Protein AF-A0A9P5L660-F1 (afdb_monomer_lite)

Structure (mmCIF, N/CA/C/O backbone):
data_AF-A0A9P5L660-F1
#
_entry.id   AF-A0A9P5L660-F1
#
loop_
_atom_site.group_PDB
_atom_site.id
_atom_site.type_symbol
_atom_site.label_atom_id
_atom_site.l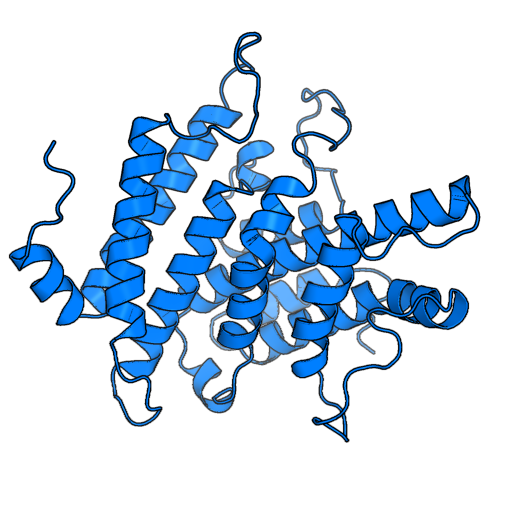abel_alt_id
_atom_site.label_comp_id
_atom_site.label_asym_id
_atom_site.label_entity_id
_atom_site.label_seq_id
_atom_site.pdbx_PDB_ins_code
_atom_site.Cartn_x
_atom_site.Cartn_y
_atom_site.Cartn_z
_atom_site.occupancy
_atom_site.B_iso_or_equiv
_atom_site.auth_seq_id
_atom_site.auth_comp_id
_atom_site.auth_asym_id
_atom_site.auth_atom_id
_atom_site.pdbx_PDB_model_num
ATOM 1 N N . MET A 1 1 ? -4.978 27.807 17.598 1.00 46.97 1 MET A N 1
ATOM 2 C CA . MET A 1 1 ? -5.203 26.407 18.015 1.00 46.97 1 MET A CA 1
ATOM 3 C C . MET A 1 1 ? -3.940 25.942 18.710 1.00 46.97 1 MET A C 1
ATOM 5 O O . MET A 1 1 ? -2.881 26.052 18.109 1.00 46.97 1 MET A O 1
ATOM 9 N N . THR A 1 2 ? -4.018 25.541 19.975 1.00 48.44 2 THR A N 1
ATOM 10 C CA . THR A 1 2 ? -2.874 24.984 20.710 1.00 48.44 2 THR A CA 1
ATOM 11 C C . THR A 1 2 ? -2.454 23.669 20.057 1.00 48.44 2 THR A C 1
ATOM 13 O O . THR A 1 2 ? -3.287 22.794 19.850 1.00 48.44 2 THR A O 1
ATOM 16 N N . GLU A 1 3 ? -1.177 23.545 19.692 1.00 60.69 3 GLU A N 1
ATOM 17 C CA . GLU A 1 3 ? -0.625 22.377 18.978 1.00 60.69 3 GLU A CA 1
ATOM 18 C C . GLU A 1 3 ? -0.470 21.137 19.877 1.00 60.69 3 GLU A C 1
ATOM 20 O O . GLU A 1 3 ? -0.061 20.075 19.416 1.00 60.69 3 GLU A O 1
ATOM 25 N N . THR A 1 4 ? -0.800 21.262 21.163 1.00 67.88 4 THR A N 1
ATOM 26 C CA . THR A 1 4 ? -0.740 20.180 22.142 1.00 67.88 4 THR A CA 1
ATOM 27 C C . THR A 1 4 ? -2.081 19.439 22.200 1.00 67.88 4 THR A C 1
ATOM 29 O O . THR A 1 4 ? -3.088 20.072 22.536 1.00 67.88 4 THR A O 1
ATOM 32 N N . PRO A 1 5 ? -2.122 18.128 21.896 1.00 76.81 5 PRO A N 1
ATOM 33 C CA . PRO A 1 5 ? -3.338 17.328 22.024 1.00 76.81 5 PRO A CA 1
ATOM 34 C C . PRO A 1 5 ? -3.839 17.302 23.474 1.00 76.81 5 PRO A C 1
ATOM 36 O O . PRO A 1 5 ? -3.041 17.300 24.413 1.00 76.81 5 PRO A O 1
ATOM 39 N N . ASP A 1 6 ? -5.162 17.279 23.646 1.00 85.44 6 ASP A N 1
ATOM 40 C CA . ASP A 1 6 ? -5.800 17.193 24.962 1.00 85.44 6 ASP A CA 1
ATOM 41 C C . ASP A 1 6 ? -5.372 15.894 25.680 1.00 85.44 6 ASP A C 1
ATOM 43 O O . ASP A 1 6 ? -5.566 14.803 25.129 1.00 85.44 6 ASP A O 1
ATOM 47 N N . PRO A 1 7 ? -4.789 15.970 26.895 1.00 87.50 7 PRO A N 1
ATOM 48 C CA . PRO A 1 7 ? -4.358 14.789 27.636 1.00 87.50 7 PRO A CA 1
ATOM 49 C C . PRO A 1 7 ? -5.504 13.819 27.951 1.00 87.50 7 PRO A C 1
ATOM 51 O O . PRO A 1 7 ? -5.266 12.613 27.994 1.00 87.50 7 PRO A O 1
ATOM 54 N N . GLN A 1 8 ? -6.738 14.304 28.139 1.00 89.44 8 GLN A N 1
ATOM 55 C CA . GLN A 1 8 ? -7.888 13.426 28.389 1.00 89.44 8 GLN A CA 1
ATOM 56 C C . GLN A 1 8 ? -8.236 12.604 27.147 1.00 89.44 8 GLN A C 1
ATOM 58 O O . GLN A 1 8 ? -8.492 11.403 27.244 1.00 89.44 8 GLN A O 1
ATOM 63 N N . LEU A 1 9 ? -8.181 13.236 25.972 1.00 89.19 9 LEU A N 1
ATOM 64 C CA . LEU A 1 9 ? -8.369 12.555 24.698 1.00 89.19 9 LEU A CA 1
ATOM 65 C C . LEU A 1 9 ? -7.278 11.505 24.469 1.00 89.19 9 LEU A C 1
ATOM 67 O O . LEU A 1 9 ? -7.595 10.377 24.103 1.00 89.19 9 LEU A O 1
ATOM 71 N N . LEU A 1 10 ? -6.007 11.841 24.718 1.00 89.88 10 LEU A N 1
ATOM 72 C CA . LEU A 1 10 ? -4.913 10.874 24.586 1.00 89.88 10 LEU A CA 1
ATOM 73 C C . LEU A 1 10 ? -5.103 9.669 25.511 1.00 89.88 10 LEU A C 1
ATOM 75 O O . LEU A 1 10 ? -4.984 8.540 25.048 1.00 89.88 10 LEU A O 1
ATOM 79 N N . ALA A 1 11 ? -5.466 9.892 26.776 1.00 88.75 11 ALA A N 1
ATOM 80 C CA . ALA A 1 11 ? -5.731 8.809 27.720 1.00 88.75 11 ALA A CA 1
ATOM 81 C C . ALA A 1 11 ? -6.902 7.916 27.267 1.00 88.75 11 ALA A C 1
ATOM 83 O O . ALA A 1 11 ? -6.827 6.692 27.371 1.00 88.75 11 ALA A O 1
ATOM 84 N N . ALA A 1 12 ? -7.966 8.506 26.711 1.00 89.62 12 ALA A N 1
ATOM 85 C CA . ALA A 1 12 ? -9.095 7.750 26.169 1.00 89.62 12 ALA A CA 1
ATOM 86 C C . ALA A 1 12 ? -8.697 6.891 24.956 1.00 89.62 12 ALA A C 1
ATOM 88 O O . ALA A 1 12 ? -9.158 5.755 24.823 1.00 89.62 12 ALA A O 1
ATOM 89 N N . LEU A 1 13 ? -7.825 7.413 24.088 1.00 91.19 13 LEU A N 1
ATOM 90 C CA . LEU A 1 13 ? -7.296 6.674 22.942 1.00 91.19 13 LEU A CA 1
ATOM 91 C C . LEU A 1 13 ? -6.321 5.571 23.370 1.00 91.19 13 LEU A C 1
ATOM 93 O O . LEU A 1 13 ? -6.368 4.488 22.798 1.00 91.19 13 LEU A O 1
ATOM 97 N N . GLU A 1 14 ? -5.485 5.805 24.385 1.00 90.12 14 GLU A N 1
ATOM 98 C CA . GLU A 1 14 ? -4.594 4.786 24.963 1.00 90.12 14 GLU A CA 1
ATOM 99 C C . GLU A 1 14 ? -5.380 3.634 25.610 1.00 90.12 14 GLU A C 1
ATOM 101 O O . GLU A 1 14 ? -4.963 2.481 25.519 1.00 90.12 14 GLU A O 1
ATOM 106 N N . ALA A 1 15 ? -6.534 3.921 26.218 1.00 89.44 15 ALA A N 1
ATOM 107 C CA . ALA A 1 15 ? -7.355 2.922 26.899 1.00 89.44 15 ALA A CA 1
ATOM 108 C C . ALA A 1 15 ? -8.166 2.013 25.954 1.00 89.44 15 ALA A C 1
ATOM 110 O O . ALA A 1 15 ? -8.617 0.946 26.377 1.00 89.44 15 ALA A O 1
ATOM 111 N N . SER A 1 16 ? -8.400 2.421 24.698 1.00 91.25 16 SER A N 1
ATOM 112 C CA . SER A 1 16 ? -9.291 1.702 23.780 1.00 91.25 16 SER A CA 1
ATOM 113 C C . SER A 1 16 ? -8.758 1.654 22.342 1.00 91.25 16 SER A C 1
ATOM 115 O O . SER A 1 16 ? -8.853 2.654 21.618 1.00 91.25 16 SER A O 1
ATOM 117 N N . PRO A 1 17 ? -8.309 0.479 21.850 1.00 90.44 17 PRO A N 1
ATOM 118 C CA . PRO A 1 17 ? -7.894 0.339 20.454 1.00 90.44 17 PRO A CA 1
ATOM 119 C C . PRO A 1 17 ? -9.032 0.619 19.475 1.00 90.44 17 PRO A C 1
ATOM 121 O O . PRO A 1 17 ? -8.791 1.107 18.375 1.00 90.44 17 PRO A O 1
ATOM 124 N N . PHE A 1 18 ? -10.277 0.334 19.861 1.00 90.75 18 PHE A N 1
ATOM 125 C CA . PHE A 1 18 ? -11.438 0.605 19.022 1.00 90.75 18 PHE A CA 1
ATOM 126 C C . PHE A 1 18 ? -11.708 2.110 18.889 1.00 90.75 18 PHE A C 1
ATOM 128 O O . PHE A 1 18 ? -12.035 2.580 17.803 1.00 90.75 18 PHE A O 1
ATOM 135 N N . ALA A 1 19 ? -11.520 2.889 19.960 1.00 91.94 19 ALA A N 1
ATOM 136 C CA . ALA A 1 19 ? -11.645 4.343 19.880 1.00 91.94 19 ALA A CA 1
ATOM 137 C C . ALA A 1 19 ? -10.586 4.937 18.937 1.00 91.94 19 ALA A C 1
ATOM 139 O O . ALA A 1 19 ? -10.922 5.743 18.067 1.00 91.94 19 ALA A O 1
ATOM 140 N N . ALA A 1 20 ? -9.333 4.477 19.047 1.00 92.69 20 ALA A N 1
ATOM 141 C CA . ALA A 1 20 ? -8.269 4.846 18.114 1.00 92.69 20 ALA A CA 1
ATOM 142 C C . ALA A 1 20 ? -8.617 4.465 16.665 1.00 92.69 20 ALA A C 1
ATOM 144 O O . ALA A 1 20 ? -8.482 5.296 15.766 1.00 92.69 20 ALA A O 1
ATOM 145 N N . PHE A 1 21 ? -9.158 3.264 16.447 1.00 92.00 21 PHE A N 1
ATOM 146 C CA . PHE A 1 21 ? -9.605 2.808 15.131 1.00 92.00 21 PHE A CA 1
ATOM 147 C C . PHE A 1 21 ? -10.689 3.709 14.525 1.00 92.00 21 PHE A C 1
ATOM 149 O O . PHE A 1 21 ? -10.615 4.074 13.349 1.00 92.00 21 PHE A O 1
ATOM 156 N N . CYS A 1 22 ? -11.681 4.115 15.321 1.00 92.81 22 CYS A N 1
ATOM 157 C CA . CYS A 1 22 ? -12.734 5.028 14.883 1.00 92.81 22 CYS A CA 1
ATOM 158 C C . CYS A 1 22 ? -12.170 6.389 14.458 1.00 92.81 22 CYS A C 1
ATOM 160 O O . CYS A 1 22 ? -12.583 6.933 13.433 1.00 92.81 22 CYS A O 1
ATOM 162 N N . VAL A 1 23 ? -11.209 6.940 15.208 1.00 93.56 23 VAL A N 1
ATOM 163 C CA . VAL A 1 23 ? -10.543 8.198 14.834 1.00 93.56 23 VAL A CA 1
ATOM 164 C C . VAL A 1 23 ? -9.776 8.033 13.522 1.00 93.56 23 VAL A C 1
ATOM 166 O O . VAL A 1 23 ? -9.971 8.830 12.605 1.00 93.56 23 VAL A O 1
ATOM 169 N N . LEU A 1 24 ? -8.979 6.969 13.388 1.00 93.94 24 LEU A N 1
ATOM 170 C CA . LEU A 1 24 ? -8.227 6.678 12.163 1.00 93.94 24 LEU A CA 1
ATOM 171 C C . LEU A 1 24 ? -9.150 6.503 10.950 1.00 93.94 24 LEU A C 1
ATOM 173 O O . LEU A 1 24 ? -8.891 7.064 9.890 1.00 93.94 24 LEU A O 1
ATOM 177 N N . THR A 1 25 ? -10.267 5.794 11.107 1.00 92.44 25 THR A N 1
ATOM 178 C CA . THR A 1 2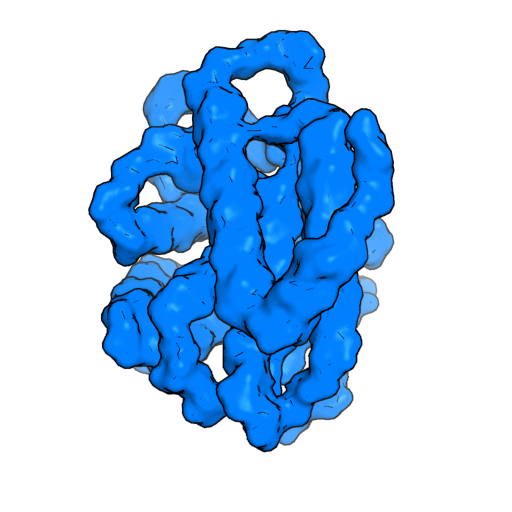5 ? -11.245 5.590 10.027 1.00 92.44 25 THR A CA 1
ATOM 179 C C . THR A 1 25 ? -11.858 6.913 9.564 1.00 92.44 25 THR A C 1
ATOM 181 O O . THR A 1 25 ? -11.960 7.154 8.362 1.00 92.44 25 THR A O 1
ATOM 184 N N . ASN A 1 26 ? -12.211 7.804 10.497 1.00 92.69 26 ASN A N 1
ATOM 185 C CA . ASN A 1 26 ? -12.719 9.137 10.161 1.00 92.69 26 ASN A CA 1
ATOM 186 C C . ASN A 1 26 ? -11.657 9.997 9.464 1.00 92.69 26 ASN A C 1
ATOM 188 O O . ASN A 1 26 ? -11.966 10.689 8.497 1.00 92.69 26 ASN A O 1
ATOM 192 N N . MET A 1 27 ? -10.398 9.928 9.907 1.00 91.38 27 MET A N 1
ATOM 193 C CA . MET A 1 27 ? -9.292 10.611 9.232 1.00 91.38 27 MET A CA 1
ATOM 194 C C . MET A 1 27 ? -9.079 10.076 7.811 1.00 91.38 27 MET A C 1
ATOM 196 O O . MET A 1 27 ? -8.915 10.863 6.883 1.00 91.38 27 MET A O 1
ATOM 200 N N . GLY A 1 28 ? -9.138 8.758 7.614 1.00 90.38 28 GLY A N 1
ATOM 201 C CA . GLY A 1 28 ? -9.052 8.144 6.288 1.00 90.38 28 GLY A CA 1
ATOM 202 C C . GLY A 1 28 ? -10.196 8.572 5.365 1.00 90.38 28 GLY A C 1
ATOM 203 O O . GLY A 1 28 ? -9.955 8.926 4.211 1.00 90.38 28 GLY A O 1
ATOM 204 N N . ALA A 1 29 ? -11.430 8.616 5.877 1.00 89.69 29 ALA A N 1
ATOM 205 C CA . ALA A 1 29 ? -12.581 9.126 5.133 1.00 89.69 29 ALA A CA 1
ATOM 206 C C . ALA A 1 29 ? -12.388 10.596 4.729 1.00 89.69 29 ALA A C 1
ATOM 208 O O . ALA A 1 29 ? -12.590 10.941 3.568 1.00 89.69 29 ALA A O 1
ATOM 209 N N . LEU A 1 30 ? -11.901 11.430 5.650 1.00 89.69 30 LEU A N 1
ATOM 210 C CA . LEU A 1 30 ? -11.607 12.836 5.392 1.00 89.69 30 LEU A CA 1
ATOM 211 C C . LEU A 1 30 ? -10.555 13.013 4.283 1.00 89.69 30 LEU A C 1
ATOM 213 O O . LEU A 1 30 ? -10.762 13.796 3.359 1.00 89.69 30 LEU A O 1
ATOM 217 N N . VAL A 1 31 ? -9.447 12.263 4.334 1.00 87.25 31 VAL A N 1
ATOM 218 C CA . VAL A 1 31 ? -8.399 12.282 3.293 1.00 87.25 31 VAL A CA 1
ATOM 219 C C . VAL A 1 31 ? -8.967 11.883 1.931 1.00 87.25 31 VAL A C 1
ATOM 221 O O . VAL A 1 31 ? -8.669 12.519 0.916 1.00 87.25 31 VAL A O 1
ATOM 224 N N . ARG A 1 32 ? -9.822 10.858 1.903 1.00 86.31 32 ARG A N 1
ATOM 225 C CA . ARG A 1 32 ? -10.499 10.400 0.688 1.00 86.31 32 ARG A CA 1
ATOM 226 C C . ARG A 1 32 ? -11.429 11.469 0.114 1.00 86.31 32 ARG A C 1
ATOM 228 O O . ARG A 1 32 ? -11.416 11.695 -1.094 1.00 86.31 32 ARG A O 1
ATOM 235 N N . ASP A 1 33 ? -12.202 12.138 0.963 1.00 85.94 33 ASP A N 1
ATOM 236 C CA . ASP A 1 33 ? -13.144 13.178 0.546 1.00 85.94 33 ASP A CA 1
ATOM 237 C C . ASP A 1 33 ? -12.408 14.411 0.012 1.00 85.94 33 ASP A C 1
ATOM 239 O O . ASP A 1 33 ? -12.760 14.920 -1.052 1.00 85.94 33 ASP A O 1
ATOM 243 N N . PHE A 1 34 ? -11.326 14.837 0.671 1.00 84.00 34 PHE A N 1
ATOM 244 C CA . PHE A 1 34 ? -10.463 15.902 0.155 1.00 84.00 34 PHE A CA 1
ATOM 245 C C . PHE A 1 34 ? -9.839 15.538 -1.188 1.00 84.00 34 PHE A C 1
ATOM 247 O O . PHE A 1 34 ? -9.892 16.340 -2.119 1.00 84.00 34 PHE A O 1
ATOM 254 N N . THR A 1 35 ? -9.322 14.314 -1.321 1.00 80.38 35 THR A N 1
ATOM 255 C CA . THR A 1 35 ? -8.785 13.806 -2.590 1.00 80.38 35 THR A CA 1
ATOM 256 C C . THR A 1 35 ? -9.839 13.865 -3.689 1.00 80.38 35 THR A C 1
ATOM 258 O O . THR A 1 35 ? -9.589 14.396 -4.769 1.00 80.38 35 THR A O 1
ATOM 261 N N . ARG A 1 36 ? -11.045 13.360 -3.410 1.00 79.06 36 ARG A N 1
ATOM 262 C CA . ARG A 1 36 ? -12.154 13.368 -4.363 1.00 79.06 36 ARG A CA 1
ATOM 263 C C . ARG A 1 36 ? -12.504 14.790 -4.793 1.00 79.06 36 ARG A C 1
ATOM 265 O O . ARG A 1 36 ? -12.602 15.044 -5.987 1.00 79.06 36 ARG A O 1
ATOM 272 N N . CYS A 1 37 ? -12.686 15.703 -3.842 1.00 78.62 37 CYS A N 1
ATOM 273 C CA . CYS A 1 37 ? -13.013 17.096 -4.134 1.00 78.62 37 CYS A CA 1
ATOM 274 C C . CYS A 1 37 ? -11.916 17.759 -4.971 1.00 78.62 37 CYS A C 1
ATOM 276 O O . CYS A 1 37 ? -12.223 18.388 -5.978 1.00 78.62 37 CYS A O 1
ATOM 278 N N . TYR A 1 38 ? -10.650 17.577 -4.594 1.00 77.31 38 TYR A N 1
ATOM 279 C CA . TYR A 1 38 ? -9.510 18.188 -5.272 1.00 77.31 38 TYR A CA 1
ATOM 280 C C . TYR A 1 38 ? -9.391 17.729 -6.731 1.00 77.31 38 TYR A C 1
ATOM 282 O O . TYR A 1 38 ? -9.357 18.554 -7.638 1.00 77.31 38 TYR A O 1
ATOM 290 N N . TYR A 1 39 ? -9.415 16.416 -6.973 1.00 73.69 39 TYR A N 1
ATOM 291 C CA . TYR A 1 39 ? -9.214 15.852 -8.312 1.00 73.69 39 TYR A CA 1
ATOM 292 C C . TYR A 1 39 ? -10.463 15.875 -9.210 1.00 73.69 39 TYR A C 1
ATOM 294 O O . TYR A 1 39 ? -10.354 15.634 -10.412 1.00 73.69 39 TYR A O 1
ATOM 302 N N . GLN A 1 40 ? -11.648 16.171 -8.665 1.00 73.06 40 GLN A N 1
ATOM 303 C CA . GLN A 1 40 ? -12.872 16.364 -9.457 1.00 73.06 40 GLN A CA 1
ATOM 304 C C . GLN A 1 40 ? -13.107 17.823 -9.871 1.00 73.06 40 GLN A C 1
ATOM 306 O O . GLN A 1 40 ? -13.957 18.074 -10.729 1.00 73.06 40 GLN A O 1
ATOM 311 N N . MET A 1 41 ? -12.368 18.779 -9.300 1.00 67.75 41 MET A N 1
ATOM 312 C CA . MET A 1 41 ? -12.392 20.174 -9.736 1.00 67.75 41 MET A CA 1
ATOM 313 C C . MET A 1 41 ? -11.507 20.379 -10.980 1.00 67.75 41 MET A C 1
ATOM 315 O O . MET A 1 41 ? -10.548 19.634 -11.187 1.00 67.75 41 MET A O 1
ATOM 319 N N . PRO A 1 42 ? -11.801 21.379 -11.835 1.00 62.12 42 PRO A N 1
ATOM 320 C CA . PRO A 1 42 ? -10.903 21.755 -12.922 1.00 62.12 42 PRO A CA 1
ATOM 321 C C . PRO A 1 42 ? -9.503 22.073 -12.372 1.00 62.12 42 PRO A C 1
ATOM 323 O O . PRO A 1 42 ? -9.415 22.724 -11.327 1.00 62.12 42 PRO A O 1
ATOM 326 N N . PRO A 1 43 ? -8.419 21.651 -13.047 1.00 59.91 43 PRO A N 1
ATOM 327 C CA . PRO A 1 43 ? -7.066 21.916 -12.575 1.00 59.91 43 PRO A CA 1
ATOM 328 C C . PRO A 1 43 ? -6.849 23.425 -12.447 1.00 59.91 43 PRO A C 1
ATOM 330 O O . PRO A 1 43 ? -7.055 24.178 -13.402 1.00 59.91 43 PRO A O 1
ATOM 333 N N . SER A 1 44 ? -6.445 23.866 -11.256 1.00 55.34 44 SER A N 1
ATOM 334 C CA . SER A 1 44 ? -6.046 25.252 -11.037 1.00 55.34 44 SER A CA 1
ATOM 335 C C . SER A 1 44 ? -4.666 25.462 -11.670 1.00 55.34 44 SER A C 1
ATOM 337 O O . SER A 1 44 ? -3.719 24.791 -11.263 1.00 55.34 44 SER A O 1
ATOM 339 N N . PRO A 1 45 ? -4.501 26.386 -12.634 1.00 52.41 45 PRO A N 1
ATOM 340 C CA . PRO A 1 45 ? -3.202 26.649 -13.261 1.00 52.41 45 PRO A CA 1
ATOM 341 C C . PRO A 1 45 ? -2.173 27.234 -12.279 1.00 52.41 45 PRO A C 1
ATOM 343 O O . PRO A 1 45 ? -0.986 27.283 -12.584 1.00 52.41 45 PRO A O 1
ATOM 346 N N . SER A 1 46 ? -2.634 27.685 -11.111 1.00 53.91 46 SER A N 1
ATOM 347 C CA . SER A 1 46 ? -1.827 28.297 -10.057 1.00 53.91 46 SER A CA 1
ATOM 348 C C . SER A 1 46 ? -1.313 27.298 -9.023 1.00 53.91 46 SER A C 1
ATOM 350 O O . SER A 1 46 ? -0.593 27.716 -8.119 1.00 53.91 46 SER A O 1
ATOM 352 N N . ASP A 1 47 ? -1.728 26.029 -9.089 1.00 50.47 47 ASP A N 1
ATOM 353 C CA . ASP A 1 47 ? -1.363 25.022 -8.094 1.00 50.47 47 ASP A CA 1
ATOM 354 C C . ASP A 1 47 ? -0.186 24.177 -8.613 1.00 50.47 47 ASP A C 1
ATOM 356 O O . ASP A 1 47 ? -0.357 23.375 -9.534 1.00 50.47 47 ASP A O 1
ATOM 360 N N . PRO A 1 48 ? 1.040 24.390 -8.101 1.00 48.03 48 PRO A N 1
ATOM 361 C CA . PRO A 1 48 ? 2.249 23.829 -8.691 1.00 48.03 48 PRO A CA 1
ATOM 362 C C . PRO A 1 48 ? 2.460 22.347 -8.360 1.00 48.03 48 PRO A C 1
ATOM 364 O O . PRO A 1 48 ? 3.407 21.758 -8.882 1.00 48.03 48 PRO A O 1
ATOM 367 N N . ASN A 1 49 ? 1.639 21.736 -7.493 1.00 52.75 49 ASN A N 1
ATOM 368 C CA . ASN A 1 49 ? 1.871 20.364 -7.054 1.00 52.75 49 ASN A CA 1
ATOM 369 C C . ASN A 1 49 ? 0.570 19.550 -6.844 1.00 52.75 49 ASN A C 1
ATOM 371 O O . ASN A 1 49 ? -0.202 19.860 -5.936 1.00 52.75 49 ASN A O 1
ATOM 375 N N . PRO A 1 50 ? 0.364 18.446 -7.593 1.00 52.12 50 PRO A N 1
ATOM 376 C CA . PRO A 1 50 ? -0.798 17.556 -7.454 1.00 52.12 50 PRO A CA 1
ATOM 377 C C . PRO A 1 50 ? -0.919 16.883 -6.069 1.00 52.12 50 PRO A C 1
ATOM 379 O O . PRO A 1 50 ? -1.949 16.289 -5.754 1.00 52.12 50 PRO A O 1
ATOM 382 N N . PHE A 1 51 ? 0.106 16.950 -5.216 1.00 53.47 51 PHE A N 1
ATOM 383 C CA . PHE A 1 51 ? 0.110 16.299 -3.901 1.00 53.47 51 PHE A CA 1
ATOM 384 C C . PHE A 1 51 ? -0.502 17.129 -2.760 1.00 53.47 51 PHE A C 1
ATOM 386 O O . PHE A 1 51 ? -0.601 16.641 -1.633 1.00 53.47 51 PHE A O 1
ATOM 393 N N . HIS A 1 52 ? -0.952 18.363 -3.005 1.00 63.59 52 HIS A N 1
ATOM 394 C CA . HIS A 1 52 ? -1.576 19.198 -1.973 1.00 63.59 52 HIS A CA 1
ATOM 395 C C . HIS A 1 52 ? -3.103 19.043 -1.935 1.00 63.59 52 HIS A C 1
ATOM 397 O O . HIS A 1 52 ? -3.848 20.004 -2.090 1.00 63.59 52 HIS A O 1
ATOM 403 N N . ILE A 1 53 ? -3.586 17.830 -1.639 1.00 71.81 53 ILE A N 1
ATOM 404 C CA . ILE A 1 53 ? -5.019 17.597 -1.349 1.00 71.81 53 ILE A CA 1
ATOM 405 C C . ILE A 1 53 ? -5.499 18.342 -0.087 1.00 71.81 53 ILE A C 1
ATOM 407 O O . ILE A 1 53 ? -6.695 18.536 0.117 1.00 71.81 53 ILE A O 1
ATOM 411 N N . LEU A 1 54 ? -4.558 18.760 0.764 1.00 74.94 54 LEU A N 1
ATOM 412 C CA . LEU A 1 54 ? -4.767 19.505 2.000 1.00 74.94 54 LEU A CA 1
ATOM 413 C C . LEU A 1 54 ? -3.914 20.779 1.994 1.00 74.94 54 LEU A C 1
ATOM 415 O O . LEU A 1 54 ? -2.772 20.777 1.529 1.00 74.94 54 LEU A O 1
ATOM 419 N N . THR A 1 55 ? -4.425 21.851 2.605 1.00 77.06 55 THR A N 1
ATOM 420 C CA . THR A 1 55 ? -3.626 23.054 2.899 1.00 77.06 55 THR A CA 1
ATOM 421 C C . THR A 1 55 ? -2.461 22.714 3.837 1.00 77.06 55 THR A C 1
ATOM 423 O O . THR A 1 55 ? -2.522 21.746 4.597 1.00 77.06 55 THR A O 1
ATOM 426 N N . GLN A 1 56 ? -1.408 23.538 3.866 1.00 78.69 56 GLN A N 1
ATOM 427 C CA . GLN A 1 56 ? -0.267 23.331 4.772 1.00 78.69 56 GLN A CA 1
ATOM 428 C C . GLN A 1 56 ? -0.695 23.212 6.248 1.00 78.69 56 GLN A C 1
ATOM 430 O O . GLN A 1 56 ? -0.187 22.359 6.976 1.00 78.69 56 GLN A O 1
ATOM 435 N N . GLY A 1 57 ? -1.661 24.030 6.684 1.00 80.12 57 GLY A N 1
ATOM 436 C CA . GLY A 1 57 ? -2.205 23.977 8.043 1.00 80.12 57 GLY A CA 1
ATOM 437 C C . GLY A 1 57 ? -2.939 22.666 8.337 1.00 80.12 57 GLY A C 1
ATOM 438 O O . GLY A 1 57 ? -2.704 22.056 9.379 1.00 80.12 57 GLY A O 1
ATOM 439 N N . GLN A 1 58 ? -3.772 22.195 7.403 1.00 83.81 58 GLN A N 1
ATOM 440 C CA . GLN A 1 58 ? -4.470 20.910 7.524 1.00 83.81 58 GLN A CA 1
ATOM 441 C C . GLN A 1 58 ? -3.489 19.732 7.519 1.00 83.81 58 GLN A C 1
ATOM 443 O O . GLN A 1 58 ? -3.593 18.857 8.374 1.00 83.81 58 GLN A O 1
ATOM 448 N N . ASN A 1 59 ? -2.493 19.738 6.628 1.00 82.56 59 ASN A N 1
ATOM 449 C CA . ASN A 1 59 ? -1.436 18.724 6.599 1.00 82.56 59 ASN A CA 1
ATOM 450 C C . ASN A 1 59 ? -0.678 18.655 7.929 1.00 82.56 59 ASN A C 1
ATOM 452 O O . ASN A 1 59 ? -0.491 17.567 8.469 1.00 82.56 59 ASN A O 1
ATOM 456 N N . LYS A 1 60 ? -0.304 19.807 8.504 1.00 84.00 60 LYS A N 1
ATOM 457 C CA . LYS A 1 60 ? 0.357 19.863 9.816 1.00 84.00 60 LYS A CA 1
ATOM 458 C C . LYS A 1 60 ? -0.508 19.233 10.913 1.00 84.00 60 LYS A C 1
ATOM 460 O O . LYS A 1 60 ? 0.006 18.479 11.735 1.00 84.00 60 LYS A O 1
ATOM 465 N N . GLN A 1 61 ? -1.811 19.517 10.921 1.00 86.12 61 GLN A N 1
ATOM 466 C CA . GLN A 1 61 ? -2.749 18.977 11.913 1.00 86.12 61 GLN A CA 1
ATOM 467 C C . GLN A 1 61 ? -2.957 17.467 11.762 1.00 86.12 61 GLN A C 1
ATOM 469 O O . GLN A 1 61 ? -2.879 16.740 12.751 1.00 86.12 61 GLN A O 1
ATOM 474 N N . VAL A 1 62 ? -3.178 16.989 10.534 1.00 87.12 62 VAL A N 1
ATOM 475 C CA . VAL A 1 62 ? -3.340 15.558 10.239 1.00 87.12 62 VAL A CA 1
ATOM 476 C C . VAL A 1 62 ? -2.070 14.795 10.604 1.00 87.12 62 VAL A C 1
ATOM 478 O O . VAL A 1 62 ? -2.148 13.779 11.289 1.00 87.12 62 VAL A O 1
ATOM 481 N N . HIS A 1 63 ? -0.899 15.312 10.229 1.00 86.44 63 HIS A N 1
ATOM 482 C CA . HIS A 1 63 ? 0.380 14.700 10.572 1.00 86.44 63 HIS A CA 1
ATOM 483 C C . HIS A 1 63 ? 0.607 14.649 12.091 1.00 86.44 63 HIS A C 1
ATOM 485 O O . HIS A 1 63 ? 0.949 13.594 12.619 1.00 86.44 63 HIS A O 1
ATOM 491 N N . ALA A 1 64 ? 0.342 15.743 12.815 1.00 88.19 64 ALA A N 1
ATOM 492 C CA . ALA A 1 64 ? 0.459 15.774 14.274 1.00 88.19 64 ALA A CA 1
ATOM 493 C C . ALA A 1 64 ? -0.478 14.763 14.962 1.00 88.19 64 ALA A C 1
ATOM 495 O O . ALA A 1 64 ? -0.074 14.101 15.919 1.00 88.19 64 ALA A O 1
ATOM 496 N N . ALA A 1 65 ? -1.707 14.609 14.459 1.00 89.56 65 ALA A N 1
ATOM 497 C CA . ALA A 1 65 ? -2.654 13.615 14.958 1.00 89.56 65 ALA A CA 1
ATOM 498 C C . ALA A 1 65 ? -2.179 12.176 14.684 1.00 89.56 65 ALA A C 1
ATOM 500 O O . ALA A 1 65 ? -2.185 11.351 15.598 1.00 89.56 65 ALA A O 1
ATOM 501 N N . ILE A 1 66 ? -1.702 11.884 13.467 1.00 90.75 66 ILE A N 1
ATOM 502 C CA . ILE A 1 66 ? -1.137 10.570 13.114 1.00 90.75 66 ILE A CA 1
ATOM 503 C C . ILE A 1 66 ? 0.063 10.243 14.007 1.00 90.75 66 ILE A C 1
ATOM 505 O O . ILE A 1 66 ? 0.144 9.134 14.528 1.00 90.75 66 ILE A O 1
ATOM 509 N N . GLU A 1 67 ? 0.969 11.193 14.231 1.00 90.44 67 GLU A N 1
ATOM 510 C CA . GLU A 1 67 ? 2.134 11.017 15.107 1.00 90.44 67 GLU A CA 1
ATOM 511 C C . GLU A 1 67 ? 1.732 10.744 16.562 1.00 90.44 67 GLU A C 1
ATOM 513 O O . GLU A 1 67 ? 2.294 9.858 17.212 1.00 90.44 67 GLU A O 1
ATOM 518 N N . ALA A 1 68 ? 0.728 11.455 17.083 1.00 91.00 68 ALA A N 1
ATOM 519 C CA . ALA A 1 68 ? 0.217 11.217 18.430 1.00 91.00 68 ALA A CA 1
ATOM 520 C C . ALA A 1 68 ? -0.349 9.795 18.580 1.00 91.00 68 ALA A C 1
ATOM 522 O O . ALA A 1 68 ? 0.028 9.083 19.512 1.00 91.00 68 ALA A O 1
ATOM 523 N N . ILE A 1 69 ? -1.184 9.347 17.635 1.00 91.88 69 ILE A N 1
ATOM 524 C CA . ILE A 1 69 ? -1.760 7.993 17.657 1.00 91.88 69 ILE A CA 1
ATOM 525 C C . ILE A 1 69 ? -0.670 6.937 17.417 1.00 91.88 69 ILE A C 1
ATOM 527 O O . ILE A 1 69 ? -0.663 5.908 18.083 1.00 91.88 69 ILE A O 1
ATOM 531 N N . THR A 1 70 ? 0.309 7.206 16.550 1.00 91.44 70 THR A N 1
ATOM 532 C CA . THR A 1 70 ? 1.455 6.309 16.312 1.00 91.44 70 THR A CA 1
ATOM 533 C C . THR A 1 70 ? 2.247 6.065 17.593 1.00 91.44 70 THR A C 1
ATOM 535 O O . THR A 1 70 ? 2.646 4.935 17.863 1.00 91.44 70 THR A O 1
ATOM 538 N N . LYS A 1 71 ? 2.457 7.098 18.418 1.00 90.94 71 LYS A N 1
ATOM 539 C CA . LYS A 1 71 ? 3.123 6.949 19.722 1.00 90.94 71 LYS A CA 1
ATOM 540 C C . LYS A 1 71 ? 2.316 6.087 20.687 1.00 90.94 71 LYS A C 1
ATOM 542 O O . LYS A 1 71 ? 2.919 5.308 21.416 1.00 90.94 71 LYS A O 1
ATOM 547 N N . ILE A 1 72 ? 0.989 6.217 20.690 1.00 91.06 72 ILE A N 1
ATOM 548 C CA . ILE A 1 72 ? 0.099 5.365 21.492 1.00 91.06 72 ILE A CA 1
ATOM 549 C C . ILE A 1 72 ? 0.270 3.912 21.062 1.00 91.06 72 ILE A C 1
ATOM 551 O O . ILE A 1 72 ? 0.642 3.079 21.876 1.00 91.06 72 ILE A O 1
ATOM 555 N N . VAL A 1 73 ? 0.072 3.657 19.770 1.00 89.19 73 VAL A N 1
ATOM 556 C CA . VAL A 1 73 ? 0.179 2.355 19.103 1.00 89.19 73 VAL A CA 1
ATOM 557 C C . VAL A 1 73 ? 1.529 1.708 19.453 1.00 89.19 73 VAL A C 1
ATOM 559 O O . VAL A 1 73 ? 1.547 0.687 20.129 1.00 89.19 73 VAL A O 1
ATOM 562 N N . LYS A 1 74 ? 2.662 2.381 19.211 1.00 87.00 74 LYS A N 1
ATOM 563 C CA . LYS A 1 74 ? 4.011 1.870 19.540 1.00 87.00 74 LYS A CA 1
ATOM 564 C C . LYS A 1 74 ? 4.275 1.583 21.025 1.00 87.00 74 LYS A C 1
ATOM 566 O O . LYS A 1 74 ? 5.127 0.753 21.324 1.00 87.00 74 LYS A O 1
ATOM 571 N N . LYS A 1 75 ? 3.624 2.293 21.955 1.00 85.56 75 LYS A N 1
ATOM 572 C CA . LYS A 1 75 ? 3.780 2.052 23.403 1.00 85.56 75 LYS A CA 1
ATOM 573 C C . LYS A 1 75 ? 3.025 0.814 23.875 1.00 85.56 75 LYS A C 1
ATOM 575 O O . LYS A 1 75 ? 3.365 0.281 24.930 1.00 85.56 75 LYS A O 1
ATOM 580 N N . GLN A 1 76 ? 1.992 0.390 23.150 1.00 82.06 76 GLN A N 1
ATOM 581 C CA . GLN A 1 76 ? 1.250 -0.803 23.525 1.00 82.06 76 GLN A CA 1
ATOM 582 C C . GLN A 1 76 ? 2.146 -2.018 23.301 1.00 82.06 76 GLN A C 1
ATOM 584 O O . GLN A 1 76 ? 2.660 -2.234 22.208 1.00 82.06 76 GLN A O 1
ATOM 589 N N . ALA A 1 77 ? 2.384 -2.800 24.354 1.00 60.78 77 ALA A N 1
ATOM 590 C CA . ALA A 1 77 ? 3.181 -4.013 24.249 1.00 60.78 77 ALA A CA 1
ATOM 591 C C . ALA A 1 77 ? 2.399 -5.061 23.439 1.00 60.78 77 ALA A C 1
ATOM 593 O O . ALA A 1 77 ? 1.473 -5.700 23.940 1.00 60.78 77 ALA A O 1
ATOM 594 N N . TYR A 1 78 ? 2.769 -5.201 22.167 1.00 64.06 78 TYR A N 1
ATOM 595 C CA . TYR A 1 78 ? 2.215 -6.141 21.194 1.00 64.06 78 TYR A CA 1
ATOM 596 C C . TYR A 1 78 ? 2.651 -7.581 21.465 1.00 64.06 78 TYR A C 1
ATOM 598 O O . TYR A 1 78 ? 3.355 -8.184 20.660 1.00 64.06 78 TYR A O 1
ATOM 606 N N . THR A 1 79 ? 2.267 -8.160 22.595 1.00 6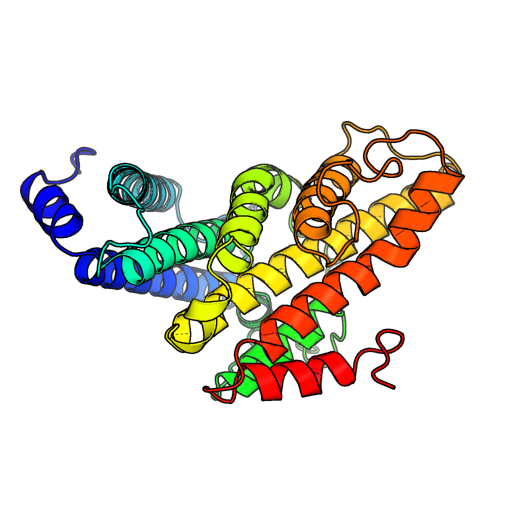4.56 79 THR A N 1
ATOM 607 C CA . THR A 1 79 ? 2.413 -9.610 22.750 1.00 64.56 79 THR A CA 1
ATOM 608 C C . THR A 1 79 ? 1.193 -10.301 22.149 1.00 64.56 79 THR A C 1
ATOM 610 O O . THR A 1 79 ? 0.059 -9.843 22.319 1.00 64.56 79 THR A O 1
ATOM 613 N N . GLY A 1 80 ? 1.417 -11.413 21.442 1.00 61.78 80 GLY A N 1
ATOM 614 C CA . GLY A 1 80 ? 0.357 -12.223 20.827 1.00 61.78 80 GLY A CA 1
ATOM 615 C C . GLY A 1 80 ? -0.680 -12.767 21.820 1.00 61.78 80 GLY A C 1
ATOM 616 O O . GLY A 1 80 ? -1.765 -13.185 21.403 1.00 61.78 80 GLY A O 1
ATOM 617 N N . ASP A 1 81 ? -0.352 -12.714 23.114 1.00 67.94 81 ASP A N 1
ATOM 618 C CA . ASP A 1 81 ? -1.191 -13.095 24.252 1.00 67.94 81 ASP A CA 1
ATOM 619 C C . ASP A 1 81 ? -2.211 -12.014 24.643 1.00 67.94 81 ASP A C 1
ATOM 621 O O . ASP A 1 81 ? -3.178 -12.294 25.354 1.00 67.94 81 ASP A O 1
ATOM 625 N N . SER A 1 82 ? -2.022 -10.766 24.196 1.00 77.56 82 SER A N 1
ATOM 626 C CA . SER A 1 82 ? -2.961 -9.687 24.492 1.00 77.56 82 SER A CA 1
ATOM 627 C C . SER A 1 82 ? -4.268 -9.883 23.714 1.00 77.56 82 SER A C 1
ATOM 629 O O . SER A 1 82 ? -4.246 -9.974 22.482 1.00 77.56 82 SER A O 1
ATOM 631 N N . PRO A 1 83 ? -5.444 -9.843 24.374 1.00 78.56 83 PRO A N 1
ATOM 632 C CA . PRO A 1 83 ? -6.731 -9.979 23.687 1.00 78.56 83 PRO A CA 1
ATOM 633 C C . PRO A 1 83 ? -6.994 -8.835 22.696 1.00 78.56 83 PRO A C 1
ATOM 635 O O . PRO A 1 83 ? -7.814 -8.964 21.791 1.00 78.56 83 PRO A O 1
ATOM 638 N N . GLN A 1 84 ? -6.295 -7.708 22.854 1.00 84.06 84 GLN A N 1
ATOM 639 C CA . GLN A 1 84 ? -6.422 -6.526 22.005 1.00 84.06 84 GLN A CA 1
ATOM 640 C C . GLN A 1 84 ? -5.373 -6.462 20.888 1.00 84.06 84 GLN A C 1
ATOM 642 O O . GLN A 1 84 ? -5.402 -5.526 20.089 1.00 84.06 84 GLN A O 1
ATOM 647 N N . PHE A 1 85 ? -4.467 -7.441 20.808 1.00 82.81 85 PHE A N 1
ATOM 648 C CA . PHE A 1 85 ? -3.346 -7.450 19.868 1.00 82.81 85 PHE A CA 1
ATOM 649 C C . PHE A 1 85 ? -3.780 -7.180 18.417 1.00 82.81 85 PHE A C 1
ATOM 651 O O . PHE A 1 85 ? -3.267 -6.265 17.775 1.00 82.81 85 PHE A O 1
ATOM 658 N N . LEU A 1 86 ? -4.788 -7.908 17.919 1.00 82.50 86 LEU A N 1
ATOM 659 C CA . LEU A 1 86 ? -5.272 -7.763 16.538 1.00 82.50 86 LEU A CA 1
ATOM 660 C C . LEU A 1 86 ? -5.861 -6.371 16.255 1.00 82.50 86 LEU A C 1
ATOM 662 O O . LEU A 1 86 ? -5.724 -5.855 15.145 1.00 82.50 86 LEU A O 1
ATOM 666 N N . LEU A 1 87 ? -6.490 -5.738 17.249 1.00 86.75 87 LEU A N 1
ATOM 667 C CA . LEU A 1 87 ? -7.047 -4.392 17.099 1.00 86.75 87 LEU A CA 1
ATOM 668 C C . LEU A 1 87 ? -5.940 -3.332 17.076 1.00 86.75 87 LEU A C 1
ATOM 670 O O . LEU A 1 87 ? -5.983 -2.420 16.253 1.00 86.75 87 LEU A O 1
ATOM 674 N N . TRP A 1 88 ? -4.911 -3.471 17.915 1.00 88.81 88 TRP A N 1
ATOM 675 C CA . TRP A 1 88 ? -3.755 -2.574 17.872 1.00 88.81 88 TRP A CA 1
ATOM 676 C C . TRP A 1 88 ? -2.944 -2.729 16.580 1.00 88.81 88 TRP A C 1
ATOM 678 O O . TRP A 1 88 ? -2.528 -1.721 16.008 1.00 88.81 88 TRP A O 1
ATOM 688 N N . ARG A 1 89 ? -2.793 -3.957 16.066 1.00 86.81 89 ARG A N 1
ATOM 689 C CA . ARG A 1 89 ? -2.192 -4.225 14.745 1.00 86.81 89 ARG A CA 1
ATOM 690 C C . ARG A 1 89 ? -3.025 -3.625 13.609 1.00 86.81 89 ARG A C 1
ATOM 692 O O . ARG A 1 89 ? -2.481 -3.067 12.661 1.00 86.81 89 ARG A O 1
ATOM 699 N N . THR A 1 90 ? -4.354 -3.673 13.727 1.00 88.88 90 THR A N 1
ATOM 700 C CA . THR A 1 90 ? -5.263 -3.004 12.781 1.00 88.88 90 THR A CA 1
ATOM 701 C C . THR A 1 90 ? -5.037 -1.491 12.770 1.00 88.88 90 THR A C 1
ATOM 703 O O . THR A 1 90 ? -4.960 -0.896 11.697 1.00 88.88 90 THR A O 1
ATOM 706 N N . ASN A 1 91 ? -4.883 -0.863 13.939 1.00 92.06 91 ASN A N 1
ATOM 707 C CA . ASN A 1 91 ? -4.588 0.570 14.028 1.00 92.06 91 ASN A CA 1
ATOM 708 C C . ASN A 1 91 ? -3.259 0.932 13.360 1.00 92.06 91 ASN A C 1
ATOM 710 O O . ASN A 1 91 ? -3.189 1.928 12.645 1.00 92.06 91 ASN A O 1
ATOM 714 N N . GLU A 1 92 ? -2.228 0.111 13.552 1.00 90.94 92 GLU A N 1
ATOM 715 C CA . GLU A 1 92 ? -0.926 0.298 12.912 1.00 90.94 92 GLU A CA 1
ATOM 716 C C . GLU A 1 92 ? -1.027 0.247 11.378 1.00 90.94 92 GLU A C 1
ATOM 718 O O . GLU A 1 92 ? -0.553 1.153 10.692 1.00 90.94 92 GLU A O 1
ATOM 723 N N . LEU A 1 93 ? -1.745 -0.742 10.835 1.00 91.38 93 LEU A N 1
ATOM 724 C CA . LEU A 1 93 ? -2.011 -0.835 9.397 1.00 91.38 93 LEU A CA 1
ATOM 725 C C . LEU A 1 93 ? -2.766 0.395 8.868 1.00 91.38 93 LEU A C 1
ATOM 727 O O . LEU A 1 93 ? -2.428 0.922 7.807 1.00 91.38 93 LEU A O 1
ATOM 731 N N . PHE A 1 94 ? -3.792 0.858 9.587 1.00 92.69 94 PHE A N 1
ATOM 732 C CA . PHE A 1 94 ? -4.587 2.016 9.173 1.00 92.69 94 PHE A CA 1
ATOM 733 C C . PHE A 1 94 ? -3.777 3.314 9.207 1.00 92.69 94 PHE A C 1
ATOM 735 O O . PHE A 1 94 ? -3.938 4.144 8.314 1.00 92.69 94 PHE A O 1
ATOM 742 N N . ILE A 1 95 ? -2.865 3.474 10.171 1.00 93.06 95 ILE A N 1
ATOM 743 C CA . ILE A 1 95 ? -1.903 4.583 10.180 1.00 93.06 95 ILE A CA 1
ATOM 744 C C . ILE A 1 95 ? -1.087 4.583 8.885 1.00 93.06 95 ILE A C 1
ATOM 746 O O . ILE A 1 95 ? -1.057 5.604 8.192 1.00 93.06 95 ILE A O 1
ATOM 750 N N . SER A 1 96 ? -0.484 3.446 8.519 1.00 91.25 96 SER A N 1
ATOM 751 C CA . SER A 1 96 ? 0.284 3.330 7.273 1.00 91.25 96 SER A CA 1
ATOM 752 C C . SER A 1 96 ? -0.587 3.612 6.048 1.00 91.25 96 SER A C 1
ATOM 754 O O . SER A 1 96 ? -0.195 4.388 5.180 1.00 91.25 96 SER A O 1
ATOM 756 N N . SER A 1 97 ? -1.809 3.073 6.001 1.00 91.56 97 SER A N 1
ATOM 757 C CA . SER A 1 97 ? -2.755 3.309 4.902 1.00 91.56 97 SER A CA 1
ATOM 758 C C . SER A 1 97 ? -3.108 4.790 4.722 1.00 91.56 97 SER A C 1
ATOM 760 O O . SER A 1 97 ? -3.223 5.255 3.586 1.00 91.56 97 SER A O 1
ATOM 762 N N . ILE A 1 98 ? -3.286 5.546 5.811 1.00 91.06 98 ILE A N 1
ATOM 763 C CA . ILE A 1 98 ? -3.592 6.984 5.748 1.00 91.06 98 ILE A CA 1
ATOM 764 C C . ILE A 1 98 ? -2.377 7.763 5.245 1.00 91.06 98 ILE A C 1
ATOM 766 O O . ILE A 1 98 ? -2.525 8.587 4.345 1.00 91.06 98 ILE A O 1
ATOM 770 N N . LYS A 1 99 ? -1.178 7.483 5.774 1.00 89.25 99 LYS A N 1
ATOM 771 C CA . LYS A 1 99 ? 0.065 8.109 5.295 1.00 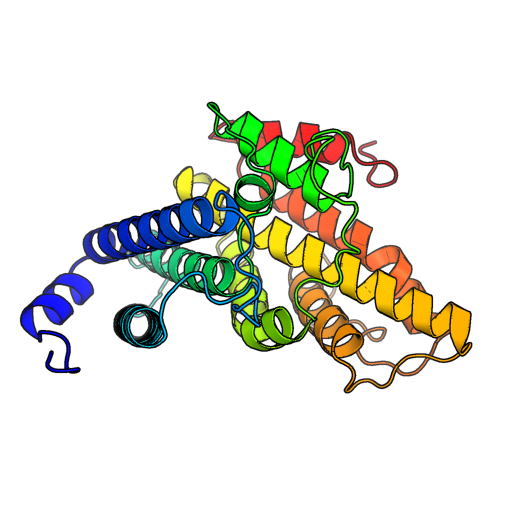89.25 99 LYS A CA 1
ATOM 772 C C . LYS A 1 99 ? 0.276 7.866 3.802 1.00 89.25 99 LYS A C 1
ATOM 774 O O . LYS A 1 99 ? 0.559 8.803 3.062 1.00 89.25 99 LYS A O 1
ATOM 779 N N . ILE A 1 100 ? 0.048 6.631 3.355 1.00 86.69 100 ILE A N 1
ATOM 780 C CA . ILE A 1 100 ? 0.112 6.265 1.939 1.00 86.69 100 ILE A CA 1
ATOM 781 C C . ILE A 1 100 ? -0.898 7.073 1.125 1.00 86.69 100 ILE A C 1
ATOM 783 O O . ILE A 1 100 ? -0.520 7.673 0.125 1.00 86.69 100 ILE A O 1
ATOM 787 N N . SER A 1 101 ? -2.151 7.152 1.575 1.00 85.12 101 SER A N 1
ATOM 788 C CA . SER A 1 101 ? -3.212 7.881 0.864 1.00 85.12 101 SER A CA 1
ATOM 789 C C . SER A 1 101 ? -2.946 9.388 0.765 1.00 85.12 101 SER A C 1
ATOM 791 O O . SER A 1 101 ? -3.369 10.020 -0.199 1.00 85.12 101 SER A O 1
ATOM 793 N N . LEU A 1 102 ? -2.239 9.967 1.743 1.00 82.31 102 LEU A N 1
ATOM 794 C CA . LEU A 1 102 ? -1.848 11.379 1.743 1.00 82.31 102 LEU A CA 1
ATOM 795 C C . LEU A 1 102 ? -0.776 11.696 0.693 1.00 82.31 102 LEU A C 1
ATOM 797 O O . LEU A 1 102 ? -0.829 12.766 0.092 1.00 82.31 102 LEU A O 1
ATOM 801 N N . CYS A 1 103 ? 0.190 10.799 0.463 1.00 79.31 103 CYS A N 1
ATOM 802 C CA . CYS A 1 103 ? 1.254 11.042 -0.523 1.00 79.31 103 CYS A CA 1
ATOM 803 C C . CYS A 1 103 ? 0.955 10.430 -1.896 1.00 79.31 103 CYS A C 1
ATOM 805 O O . CYS A 1 103 ? 1.485 10.894 -2.901 1.00 79.31 103 CYS A O 1
ATOM 807 N N . ARG A 1 104 ? 0.122 9.388 -1.960 1.00 78.12 104 ARG A N 1
ATOM 808 C CA . ARG A 1 104 ? -0.289 8.720 -3.195 1.00 78.12 104 ARG A CA 1
ATOM 809 C C . ARG A 1 104 ? -1.814 8.586 -3.216 1.00 78.12 104 ARG A C 1
ATOM 811 O O . ARG A 1 104 ? -2.348 7.605 -2.696 1.00 78.12 104 ARG A O 1
ATOM 818 N N . PRO A 1 105 ? -2.519 9.545 -3.835 1.00 74.19 105 PRO A N 1
ATOM 819 C CA . PRO A 1 105 ? -3.970 9.503 -3.884 1.00 74.19 105 PRO A CA 1
ATOM 820 C C . PRO A 1 105 ? -4.479 8.308 -4.703 1.00 74.19 105 PRO A C 1
ATOM 822 O O . PRO A 1 105 ? -3.841 7.869 -5.666 1.00 74.19 105 PRO A O 1
ATOM 825 N N . ASP A 1 106 ? -5.640 7.781 -4.311 1.00 75.88 106 ASP A N 1
ATOM 826 C CA . ASP A 1 106 ? -6.266 6.619 -4.947 1.00 75.88 106 ASP A CA 1
ATOM 827 C C . ASP A 1 106 ? -6.611 6.911 -6.419 1.00 75.88 106 ASP A C 1
ATOM 829 O O . ASP A 1 106 ? -7.273 7.901 -6.749 1.00 75.88 106 ASP A O 1
ATOM 833 N N . GLN A 1 107 ? -6.177 6.021 -7.314 1.00 75.12 107 GLN A N 1
ATOM 834 C CA . GLN A 1 107 ? -6.383 6.164 -8.751 1.00 75.12 107 GLN A CA 1
ATOM 835 C C . GLN A 1 107 ? -7.861 6.127 -9.149 1.00 75.12 107 GLN A C 1
ATOM 837 O O . GLN A 1 107 ? -8.209 6.767 -10.140 1.00 75.12 107 GLN A O 1
ATOM 842 N N . LEU A 1 108 ? -8.731 5.450 -8.391 1.00 78.69 108 LEU A N 1
ATOM 843 C CA . LEU A 1 108 ? -10.177 5.490 -8.635 1.00 78.69 108 LEU A CA 1
ATOM 844 C C . LEU A 1 108 ? -10.726 6.906 -8.467 1.00 78.69 108 LEU A C 1
ATOM 846 O O . LEU A 1 108 ? -11.492 7.387 -9.304 1.00 78.69 108 LEU A O 1
ATOM 850 N N . LEU A 1 109 ? -10.289 7.594 -7.409 1.00 77.19 109 LEU A N 1
ATOM 851 C CA . LEU A 1 109 ? -10.727 8.953 -7.097 1.00 77.19 109 LEU A CA 1
ATOM 852 C C . LEU A 1 109 ? -10.210 9.941 -8.137 1.00 77.19 109 LEU A C 1
ATOM 854 O O . LEU A 1 109 ? -10.988 10.764 -8.618 1.00 77.19 109 LEU A O 1
ATOM 858 N N . ILE A 1 110 ? -8.937 9.810 -8.525 1.00 72.44 110 ILE A N 1
ATOM 859 C CA . ILE A 1 110 ? -8.323 10.624 -9.583 1.00 72.44 110 ILE A CA 1
ATOM 860 C C . ILE A 1 110 ? -9.044 10.403 -10.920 1.00 72.44 110 ILE A C 1
ATOM 862 O O . ILE A 1 110 ? -9.344 11.357 -11.634 1.00 72.44 110 ILE A O 1
ATOM 866 N N . ALA A 1 111 ? -9.359 9.152 -11.266 1.00 69.06 111 ALA A N 1
ATOM 867 C CA . ALA A 1 111 ? -10.075 8.823 -12.497 1.00 69.06 111 ALA A CA 1
ATOM 868 C C . ALA A 1 111 ? -11.564 9.224 -12.456 1.00 69.06 111 ALA A C 1
ATOM 870 O O . ALA A 1 111 ? -12.245 9.194 -13.487 1.00 69.06 111 ALA A O 1
ATOM 871 N N . GLY A 1 112 ? -12.083 9.604 -11.283 1.00 70.44 112 GLY A N 1
ATOM 872 C CA . GLY A 1 112 ? -13.495 9.903 -11.072 1.00 70.44 112 GLY A CA 1
ATOM 873 C C . GLY A 1 112 ? -14.396 8.681 -11.252 1.00 70.44 112 GLY A C 1
ATOM 874 O O . GLY A 1 112 ? -15.566 8.849 -11.608 1.00 70.44 112 GLY A O 1
ATOM 875 N N . ILE A 1 113 ? -13.854 7.476 -11.048 1.00 76.25 113 ILE A N 1
ATOM 876 C CA . ILE A 1 113 ? -14.617 6.229 -11.053 1.00 76.25 113 ILE A CA 1
ATOM 877 C C . ILE A 1 113 ? -15.405 6.177 -9.746 1.00 76.25 113 ILE A C 1
ATOM 879 O O . ILE A 1 113 ? -14.866 6.375 -8.656 1.00 76.25 113 ILE A O 1
ATOM 883 N N . VAL A 1 114 ? -16.716 5.992 -9.868 1.00 70.25 114 VAL A N 1
ATOM 884 C CA . VAL A 1 114 ? -17.624 5.881 -8.729 1.00 70.25 114 VAL A CA 1
ATOM 885 C C . VAL A 1 114 ? -18.088 4.439 -8.663 1.00 70.25 114 VAL A C 1
ATOM 887 O O . VAL A 1 114 ? -18.907 4.018 -9.477 1.00 70.25 114 VAL A O 1
ATOM 890 N N . ASP A 1 115 ? -17.568 3.701 -7.689 1.00 71.88 115 ASP A N 1
ATOM 891 C CA . ASP A 1 115 ? -17.954 2.316 -7.459 1.00 71.88 115 ASP A CA 1
ATOM 892 C C . ASP A 1 115 ? -19.013 2.216 -6.364 1.00 71.88 115 ASP A C 1
ATOM 894 O O . ASP A 1 115 ? -18.868 2.759 -5.269 1.00 71.88 115 ASP A O 1
ATOM 898 N N . ASN A 1 116 ? -20.077 1.471 -6.659 1.00 76.38 116 ASN A N 1
ATOM 899 C CA . ASN A 1 116 ? -21.159 1.182 -5.711 1.00 76.38 116 ASN A CA 1
ATOM 900 C C . ASN A 1 116 ? -20.954 -0.156 -4.978 1.00 76.38 116 ASN A C 1
ATOM 902 O O . ASN A 1 116 ? -21.773 -0.547 -4.152 1.00 76.38 116 ASN A O 1
ATOM 906 N N . SER A 1 117 ? -19.881 -0.882 -5.304 1.00 86.69 117 SER A N 1
ATOM 907 C CA . SER A 1 117 ? -19.546 -2.184 -4.732 1.00 86.69 117 SER A CA 1
ATOM 908 C C . SER A 1 117 ? -18.072 -2.218 -4.356 1.00 86.69 117 SER A C 1
ATOM 910 O O . SER A 1 117 ? -17.212 -1.888 -5.169 1.00 86.69 117 SER A O 1
ATOM 912 N N . LEU A 1 118 ? -17.783 -2.666 -3.132 1.00 87.06 118 LEU A N 1
ATOM 913 C CA . LEU A 1 118 ? -16.422 -2.809 -2.617 1.00 87.06 118 LEU A CA 1
ATOM 914 C C . LEU A 1 118 ? -15.565 -3.717 -3.512 1.00 87.06 118 LEU A C 1
ATOM 916 O O . LEU A 1 118 ? -14.431 -3.377 -3.833 1.00 87.06 118 LEU A O 1
ATOM 920 N N . ILE A 1 119 ? -16.112 -4.864 -3.926 1.00 89.44 119 ILE A N 1
ATOM 921 C CA . ILE A 1 119 ? -15.399 -5.838 -4.765 1.00 89.44 119 ILE A CA 1
ATOM 922 C C . ILE A 1 119 ? -15.120 -5.248 -6.148 1.00 89.44 119 ILE A C 1
ATOM 924 O O . ILE A 1 119 ? -14.009 -5.390 -6.650 1.00 89.44 119 ILE A O 1
ATOM 928 N N . ALA A 1 120 ? -16.101 -4.552 -6.732 1.00 87.31 120 ALA A N 1
ATOM 929 C CA . ALA A 1 120 ? -15.931 -3.903 -8.029 1.00 87.31 120 ALA A CA 1
ATOM 930 C C . ALA A 1 120 ? -14.854 -2.811 -7.971 1.00 87.31 120 ALA A C 1
ATOM 932 O O . ALA A 1 120 ? -13.984 -2.780 -8.836 1.00 87.31 120 ALA A O 1
ATOM 933 N N . GLY A 1 121 ? -14.856 -1.988 -6.915 1.00 88.00 121 GLY A N 1
ATOM 934 C CA . GLY A 1 121 ? -13.831 -0.965 -6.724 1.00 88.00 121 GLY A CA 1
ATOM 935 C C . GLY A 1 121 ? -12.436 -1.555 -6.553 1.00 88.00 121 GLY A C 1
ATOM 936 O O . GLY A 1 121 ? -11.501 -1.121 -7.216 1.00 88.00 121 GLY A O 1
ATOM 937 N N . MET A 1 122 ? -12.277 -2.612 -5.751 1.00 89.38 122 MET A N 1
ATOM 938 C CA . MET A 1 122 ? -10.972 -3.273 -5.634 1.00 89.38 122 MET A CA 1
ATOM 939 C C . MET A 1 122 ? -10.513 -3.882 -6.964 1.00 89.38 122 MET A C 1
ATOM 941 O O . MET A 1 122 ? -9.357 -3.697 -7.327 1.00 89.38 122 MET A O 1
ATOM 945 N N . ALA A 1 123 ? -11.404 -4.532 -7.720 1.00 89.62 123 ALA A N 1
ATOM 946 C CA . ALA A 1 123 ? -11.074 -5.061 -9.044 1.00 89.62 123 ALA A CA 1
ATOM 947 C C . ALA A 1 123 ? -10.638 -3.945 -10.010 1.00 89.62 123 ALA A C 1
ATOM 949 O O . ALA A 1 123 ? -9.618 -4.065 -10.691 1.00 89.62 123 ALA A O 1
ATOM 950 N N . ALA A 1 124 ? -11.365 -2.824 -10.024 1.00 87.88 124 ALA A N 1
ATOM 951 C CA . ALA A 1 124 ? -11.018 -1.652 -10.816 1.00 87.88 124 ALA A CA 1
ATOM 952 C C . ALA A 1 124 ? -9.641 -1.086 -10.418 1.00 87.88 124 ALA A C 1
ATOM 954 O O . ALA A 1 124 ? -8.811 -0.840 -11.295 1.00 87.88 124 ALA A O 1
ATOM 955 N N . SER A 1 125 ? -9.341 -0.965 -9.119 1.00 87.88 125 SER A N 1
ATOM 956 C CA . SER A 1 125 ? -8.013 -0.566 -8.624 1.00 87.88 125 SER A CA 1
ATOM 957 C C . SER A 1 125 ? -6.904 -1.525 -9.052 1.00 87.88 125 SER A C 1
ATOM 959 O O . SER A 1 125 ? -5.807 -1.079 -9.406 1.00 87.88 125 SER A O 1
ATOM 961 N N . THR A 1 126 ? -7.172 -2.831 -9.065 1.00 89.62 126 THR A N 1
ATOM 962 C CA . THR A 1 126 ? -6.225 -3.852 -9.533 1.00 89.62 126 THR A CA 1
ATOM 963 C C . THR A 1 126 ? -5.918 -3.671 -11.017 1.00 89.62 126 THR A C 1
ATOM 965 O O . THR A 1 126 ? -4.749 -3.601 -11.397 1.00 89.62 126 THR A O 1
ATOM 968 N N . HIS A 1 127 ? -6.936 -3.483 -11.859 1.00 85.75 127 HIS A N 1
ATOM 969 C CA . HIS A 1 127 ? -6.739 -3.241 -13.291 1.00 85.75 127 HIS A CA 1
ATOM 970 C C . HIS A 1 127 ? -6.054 -1.897 -13.584 1.00 85.75 127 HIS A C 1
ATOM 972 O O . HIS A 1 127 ? -5.183 -1.821 -14.455 1.00 85.75 127 HIS A O 1
ATOM 978 N N . LEU A 1 128 ? -6.374 -0.837 -12.836 1.00 82.06 128 LEU A N 1
ATOM 979 C CA . LEU A 1 128 ? -5.687 0.453 -12.954 1.00 82.06 128 LEU A CA 1
ATOM 980 C C . LEU A 1 128 ? -4.204 0.356 -12.570 1.00 82.06 128 LEU A C 1
ATOM 982 O O . LEU A 1 128 ? -3.355 0.950 -13.248 1.00 82.06 128 LEU A O 1
ATOM 986 N N . THR A 1 129 ? -3.891 -0.429 -11.534 1.00 83.25 129 THR A N 1
ATOM 987 C CA . THR A 1 129 ? -2.515 -0.756 -11.128 1.00 83.25 129 THR A CA 1
ATOM 988 C C . THR A 1 129 ? -1.793 -1.571 -12.200 1.00 83.25 129 THR A C 1
ATOM 990 O O . THR A 1 129 ? -0.631 -1.295 -12.500 1.00 83.25 129 THR A O 1
ATOM 993 N N . GLN A 1 130 ? -2.485 -2.516 -12.846 1.00 79.75 130 GLN A N 1
ATOM 994 C CA . GLN A 1 130 ? -1.939 -3.290 -13.964 1.00 79.75 130 GLN A CA 1
ATOM 995 C C . GLN A 1 130 ? -1.578 -2.401 -15.166 1.00 79.75 130 GLN A C 1
ATOM 997 O O . GLN A 1 130 ? -0.662 -2.744 -15.911 1.00 79.75 130 GLN A O 1
ATOM 1002 N N . GLY A 1 131 ? -2.248 -1.254 -15.321 1.00 72.06 131 GLY A N 1
ATOM 1003 C CA . GLY A 1 131 ? -2.110 -0.370 -16.479 1.00 72.06 131 GLY A CA 1
ATOM 1004 C C . GLY A 1 131 ? -3.234 -0.529 -17.507 1.00 72.06 131 GLY A C 1
ATOM 1005 O O . GLY A 1 131 ? -3.140 0.027 -18.598 1.00 72.06 131 GLY A O 1
ATOM 1006 N N . ASN A 1 132 ? -4.316 -1.234 -17.169 1.00 57.28 132 ASN A N 1
ATOM 1007 C CA . ASN A 1 132 ? -5.492 -1.369 -18.024 1.00 57.28 132 ASN A CA 1
ATOM 1008 C C . ASN A 1 132 ? -6.362 -0.107 -17.896 1.00 57.28 132 ASN A C 1
ATOM 1010 O O . ASN A 1 132 ? -7.281 -0.029 -17.084 1.00 57.28 132 ASN A O 1
ATOM 1014 N N . LEU A 1 133 ? -6.058 0.913 -18.702 1.00 55.25 133 LEU A N 1
ATOM 1015 C CA . LEU A 1 133 ? -6.670 2.250 -18.619 1.00 55.25 133 LEU A CA 1
ATOM 1016 C C . LEU A 1 133 ? -8.008 2.384 -19.366 1.00 55.25 133 LEU A C 1
ATOM 1018 O O . LEU A 1 133 ? -8.448 3.502 -19.627 1.00 55.25 133 LEU A O 1
ATOM 1022 N N . VAL A 1 134 ? -8.679 1.275 -19.700 1.00 48.78 134 VAL A N 1
ATOM 1023 C CA . VAL A 1 134 ? -9.916 1.267 -20.513 1.00 48.78 134 VAL A CA 1
ATOM 1024 C C . VAL A 1 134 ? -11.027 2.145 -19.901 1.00 48.78 134 VAL A C 1
ATOM 1026 O O . VAL A 1 134 ? -11.882 2.650 -20.626 1.00 48.78 134 VAL A O 1
ATOM 1029 N N . ALA A 1 135 ? -10.984 2.386 -18.585 1.00 46.53 135 ALA A N 1
ATOM 1030 C CA . ALA A 1 135 ? -11.967 3.174 -17.839 1.00 46.53 135 ALA A CA 1
ATOM 1031 C C . ALA A 1 135 ? -11.571 4.639 -17.551 1.00 46.53 135 ALA A C 1
ATOM 1033 O O . ALA A 1 135 ? -12.376 5.375 -16.976 1.00 46.53 135 ALA A O 1
ATOM 1034 N N . ILE A 1 136 ? -10.370 5.103 -17.925 1.00 50.50 136 ILE A N 1
ATOM 1035 C CA . ILE A 1 136 ? -10.012 6.516 -17.720 1.00 50.50 136 ILE A CA 1
ATOM 1036 C C . ILE A 1 136 ? -10.805 7.361 -18.718 1.00 50.50 136 ILE A C 1
ATOM 1038 O O . ILE A 1 136 ? -10.785 7.102 -19.921 1.00 50.50 136 ILE A O 1
ATOM 1042 N N . ARG A 1 137 ? -11.549 8.350 -18.199 1.00 49.00 137 ARG A N 1
ATOM 1043 C CA . ARG A 1 137 ? -12.427 9.244 -18.969 1.00 49.00 137 ARG A CA 1
ATOM 1044 C C . ARG A 1 137 ? -11.785 9.630 -20.305 1.00 49.00 137 ARG A C 1
ATOM 1046 O O . ARG A 1 137 ? -10.709 10.217 -20.319 1.00 49.00 137 ARG A O 1
ATOM 1053 N N . ARG A 1 138 ? -12.514 9.418 -21.410 1.00 44.31 138 ARG A N 1
ATOM 1054 C CA . ARG A 1 138 ? -12.151 9.846 -22.782 1.00 44.31 138 ARG A CA 1
ATOM 1055 C C . ARG A 1 138 ? -11.797 11.341 -22.910 1.00 44.31 138 ARG A C 1
ATOM 1057 O O . ARG A 1 138 ? -11.302 11.759 -23.947 1.00 44.31 138 ARG A O 1
ATOM 1064 N N . SER A 1 139 ? -12.097 12.141 -21.888 1.00 39.53 139 SER A N 1
ATOM 1065 C CA . SER A 1 139 ? -11.884 13.586 -21.819 1.00 39.53 139 SER A CA 1
ATOM 1066 C C . SER A 1 139 ? -10.716 14.013 -20.924 1.00 39.53 139 SER A C 1
ATOM 1068 O O . SER A 1 139 ? -10.434 15.206 -20.853 1.00 39.53 139 SER A O 1
ATOM 1070 N N . ALA A 1 140 ? -10.059 13.093 -20.210 1.00 45.62 140 ALA A N 1
ATOM 1071 C CA . ALA A 1 140 ? -8.808 13.415 -19.538 1.00 45.62 140 ALA A CA 1
ATOM 1072 C C . ALA A 1 140 ? -7.700 13.376 -20.600 1.00 45.62 140 ALA A C 1
ATOM 1074 O O . ALA A 1 140 ? -7.581 12.356 -21.286 1.00 45.62 140 ALA A O 1
ATOM 1075 N N . PRO A 1 141 ? -6.908 14.450 -20.792 1.00 41.97 141 PRO A N 1
ATOM 1076 C CA . PRO A 1 141 ? -5.727 14.34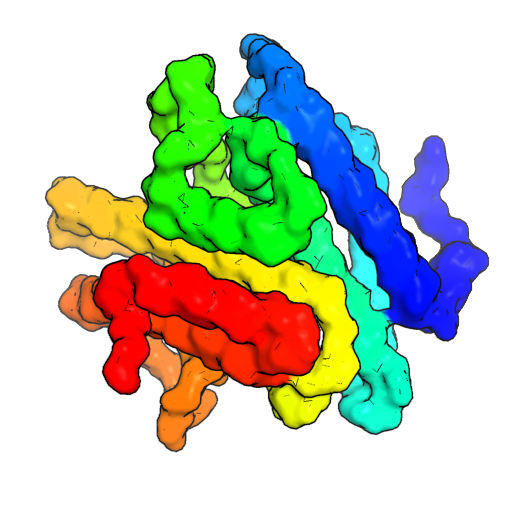8 -21.632 1.00 41.97 141 PRO A CA 1
ATOM 1077 C C . PRO A 1 141 ? -4.907 13.147 -21.152 1.00 41.97 141 PRO A C 1
ATOM 1079 O O . PRO A 1 141 ? -4.842 12.882 -19.949 1.00 41.97 141 PRO A O 1
ATOM 1082 N N . LEU A 1 142 ? -4.309 12.413 -22.094 1.00 44.44 142 LEU A N 1
ATOM 1083 C CA . LEU A 1 142 ? -3.241 11.450 -21.832 1.00 44.44 142 LEU A CA 1
ATOM 1084 C C . LEU A 1 142 ? -2.055 12.232 -21.253 1.00 44.44 142 LEU A C 1
ATOM 1086 O O . LEU A 1 142 ? -1.051 12.445 -21.923 1.00 44.44 142 LEU A O 1
ATOM 1090 N N . VAL A 1 143 ? -2.202 12.761 -20.038 1.00 42.28 143 VAL A N 1
ATOM 1091 C CA . VAL A 1 143 ? -1.114 13.375 -19.302 1.00 42.28 143 VAL A CA 1
ATOM 1092 C C . VAL A 1 143 ? -0.143 12.227 -19.079 1.00 42.28 143 VAL A C 1
ATOM 1094 O O . VAL A 1 143 ? -0.539 11.218 -18.478 1.00 42.28 143 VAL A O 1
ATOM 1097 N N . PRO A 1 144 ? 1.096 12.316 -19.591 1.00 45.44 144 PRO A N 1
ATOM 1098 C CA . PRO A 1 144 ? 2.121 11.356 -19.236 1.00 45.44 144 PRO A CA 1
ATOM 1099 C C . PRO A 1 144 ? 2.114 11.253 -17.713 1.00 45.44 144 PRO A C 1
ATOM 1101 O O . PRO A 1 144 ? 2.183 12.270 -17.025 1.00 45.44 144 PRO A O 1
ATOM 1104 N N . ARG A 1 145 ? 1.973 10.035 -17.179 1.00 48.12 145 ARG A N 1
ATOM 1105 C CA . ARG A 1 145 ? 1.865 9.709 -15.740 1.00 48.12 145 ARG A CA 1
ATOM 1106 C C . ARG A 1 145 ? 3.115 10.087 -14.914 1.00 48.12 145 ARG A C 1
ATOM 1108 O O . ARG A 1 145 ? 3.330 9.532 -13.843 1.00 48.12 145 ARG A O 1
ATOM 1115 N N . HIS A 1 146 ? 3.905 11.045 -15.388 1.00 48.91 146 HIS A N 1
ATOM 1116 C CA . HIS A 1 146 ? 4.933 11.778 -14.658 1.00 48.91 146 HIS A CA 1
ATOM 1117 C C . HIS A 1 146 ? 4.354 12.799 -13.664 1.00 48.91 146 HIS A C 1
ATOM 1119 O O . HIS A 1 146 ? 5.089 13.600 -13.093 1.00 48.91 146 HIS A O 1
ATOM 1125 N N . VAL A 1 147 ? 3.037 12.779 -13.435 1.00 41.06 147 VAL A N 1
ATOM 1126 C CA . VAL A 1 147 ? 2.372 13.569 -12.398 1.00 41.06 147 VAL A CA 1
ATOM 1127 C C . VAL A 1 147 ? 2.789 13.019 -11.035 1.00 41.06 147 VAL A C 1
ATOM 1129 O O . VAL A 1 147 ? 2.156 12.118 -10.488 1.00 41.06 147 VAL A O 1
ATOM 1132 N N . GLY A 1 148 ? 3.901 13.554 -10.534 1.00 46.16 148 GLY A N 1
ATOM 1133 C CA . GLY A 1 148 ? 4.383 13.340 -9.184 1.00 46.16 148 GLY A CA 1
ATOM 1134 C C . GLY A 1 148 ? 5.416 12.224 -9.066 1.00 46.16 148 GLY A C 1
ATOM 1135 O O . GLY A 1 148 ? 5.067 11.046 -8.951 1.00 46.16 148 GLY A O 1
ATOM 1136 N N . GLY A 1 149 ? 6.684 12.634 -9.126 1.00 55.22 149 GLY A N 1
ATOM 1137 C CA . GLY A 1 149 ? 7.859 11.774 -9.123 1.00 55.22 149 GLY A CA 1
ATOM 1138 C C . GLY A 1 149 ? 7.976 10.885 -7.891 1.00 55.22 149 GLY A C 1
ATOM 1139 O O . GLY A 1 149 ? 7.319 11.080 -6.867 1.00 55.22 149 GLY A O 1
ATOM 1140 N N . ASP A 1 150 ? 8.859 9.903 -8.017 1.00 61.66 150 ASP A N 1
ATOM 1141 C CA . ASP A 1 150 ? 9.212 8.903 -7.012 1.00 61.66 150 ASP A CA 1
ATOM 1142 C C . ASP A 1 150 ? 9.458 9.454 -5.596 1.00 61.66 150 ASP A C 1
ATOM 1144 O O . ASP A 1 150 ? 9.373 8.695 -4.639 1.00 61.66 150 ASP A O 1
ATOM 1148 N N . GLU A 1 151 ? 9.684 10.761 -5.436 1.00 66.25 151 GLU A N 1
ATOM 1149 C CA . GLU A 1 151 ? 9.820 11.485 -4.165 1.00 66.25 151 GLU A CA 1
ATOM 1150 C C . GLU A 1 151 ? 8.759 11.107 -3.118 1.00 66.25 151 GLU A C 1
ATOM 1152 O O . GLU A 1 151 ? 9.102 10.827 -1.968 1.00 66.25 151 GLU A O 1
ATOM 1157 N N . GLY A 1 152 ? 7.480 11.034 -3.508 1.00 73.38 152 GLY A N 1
ATOM 1158 C CA . GLY A 1 152 ? 6.400 10.660 -2.587 1.00 73.38 152 GLY A CA 1
ATOM 1159 C C . GLY A 1 152 ? 6.482 9.202 -2.125 1.00 73.38 152 GLY A C 1
ATOM 1160 O O . GLY A 1 152 ? 6.145 8.891 -0.986 1.00 73.38 152 GLY A O 1
ATOM 1161 N N . ILE A 1 153 ? 6.969 8.304 -2.986 1.00 81.44 153 ILE A N 1
ATOM 1162 C CA . ILE A 1 153 ? 7.174 6.890 -2.650 1.00 81.44 153 ILE A CA 1
ATOM 1163 C C . ILE A 1 153 ? 8.438 6.718 -1.815 1.00 81.44 153 ILE A C 1
ATOM 1165 O O . ILE A 1 153 ? 8.395 5.991 -0.829 1.00 81.44 153 ILE A O 1
ATOM 1169 N N . VAL A 1 154 ? 9.526 7.418 -2.155 1.00 84.31 154 VAL A N 1
ATOM 1170 C CA . VAL A 1 154 ? 10.780 7.423 -1.389 1.00 84.31 154 VAL A CA 1
ATOM 1171 C C . VAL A 1 154 ? 10.521 7.856 0.055 1.00 84.31 154 VAL A C 1
ATOM 1173 O O . VAL A 1 154 ? 10.965 7.179 0.980 1.00 84.31 154 VAL A O 1
ATOM 1176 N N . ALA A 1 155 ? 9.731 8.916 0.260 1.00 83.38 155 ALA A N 1
ATOM 1177 C CA . ALA A 1 155 ? 9.338 9.376 1.594 1.00 83.38 155 ALA A CA 1
ATOM 1178 C C . ALA A 1 155 ? 8.523 8.334 2.387 1.00 83.38 155 ALA A C 1
ATOM 1180 O O . ALA A 1 155 ? 8.554 8.335 3.617 1.00 83.38 155 ALA A O 1
ATOM 1181 N N . LEU A 1 156 ? 7.822 7.435 1.691 1.00 87.44 156 LEU A N 1
ATOM 1182 C CA . LEU A 1 156 ? 6.977 6.393 2.271 1.00 87.44 156 LEU A CA 1
ATOM 1183 C C . LEU A 1 156 ? 7.629 5.008 2.320 1.00 87.44 156 LEU A C 1
ATOM 1185 O O . LEU A 1 156 ? 6.978 4.075 2.785 1.00 87.44 156 LEU A O 1
ATOM 1189 N N . LEU A 1 157 ? 8.876 4.826 1.867 1.00 90.31 157 LEU A N 1
ATOM 1190 C CA . LEU A 1 157 ? 9.472 3.485 1.760 1.00 90.31 157 LEU A CA 1
ATOM 1191 C C . LEU A 1 157 ? 9.453 2.728 3.087 1.00 90.31 157 LEU A C 1
ATOM 1193 O O . LEU A 1 157 ? 9.054 1.568 3.120 1.00 90.31 157 LEU A O 1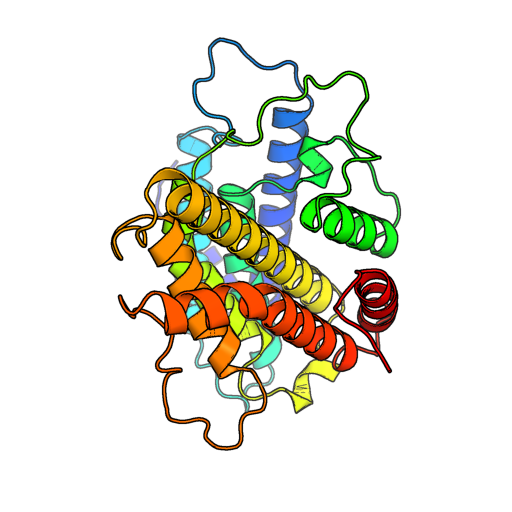
ATOM 1197 N N . ASN A 1 158 ? 9.777 3.405 4.189 1.00 89.25 158 ASN A N 1
ATOM 1198 C CA . ASN A 1 158 ? 9.720 2.803 5.520 1.00 89.25 158 ASN A CA 1
ATOM 1199 C C . ASN A 1 158 ? 8.292 2.407 5.928 1.00 89.25 158 ASN A C 1
ATOM 1201 O O . ASN A 1 158 ? 8.102 1.343 6.512 1.00 89.25 158 ASN A O 1
ATOM 1205 N N . ASP A 1 159 ? 7.288 3.235 5.617 1.00 89.81 159 ASP A N 1
ATOM 1206 C CA . ASP A 1 159 ? 5.887 2.933 5.931 1.00 89.81 159 ASP A CA 1
ATOM 1207 C C . ASP A 1 159 ? 5.356 1.777 5.053 1.00 89.81 159 ASP A C 1
ATOM 1209 O O . ASP A 1 159 ? 4.615 0.927 5.546 1.00 89.81 159 ASP A O 1
ATOM 1213 N N . LEU A 1 160 ? 5.763 1.697 3.778 1.00 91.75 160 LEU A N 1
ATOM 1214 C CA . LEU A 1 160 ? 5.399 0.619 2.844 1.00 91.75 160 LEU A CA 1
ATOM 1215 C C . LEU A 1 160 ? 6.049 -0.719 3.232 1.00 91.75 160 LEU A C 1
ATOM 1217 O O . LEU A 1 160 ? 5.359 -1.736 3.310 1.00 91.75 160 LEU A O 1
ATOM 1221 N N . SER A 1 161 ? 7.352 -0.717 3.525 1.00 91.31 161 SER A N 1
ATOM 1222 C CA . SER A 1 161 ? 8.079 -1.893 4.017 1.00 91.31 161 SER A CA 1
ATOM 1223 C C . SER A 1 161 ? 7.548 -2.363 5.369 1.00 91.31 161 SER A C 1
ATOM 1225 O O . SER A 1 161 ? 7.282 -3.549 5.547 1.00 91.31 161 SER A O 1
ATOM 1227 N N . GLY A 1 162 ? 7.312 -1.438 6.305 1.00 89.31 162 GLY A N 1
ATOM 1228 C CA . GLY A 1 162 ? 6.698 -1.756 7.593 1.00 89.31 162 GLY A CA 1
ATOM 1229 C C . GLY A 1 162 ? 5.298 -2.352 7.434 1.00 89.31 162 GLY A C 1
ATOM 1230 O O . GLY A 1 162 ? 4.963 -3.331 8.096 1.00 89.31 162 GLY A O 1
ATOM 1231 N N . ALA A 1 163 ? 4.497 -1.829 6.501 1.00 91.38 163 ALA A N 1
ATOM 1232 C CA . ALA A 1 163 ? 3.182 -2.383 6.212 1.00 91.38 163 ALA A CA 1
ATOM 1233 C C . ALA A 1 163 ? 3.243 -3.811 5.642 1.00 91.38 163 ALA A C 1
ATOM 1235 O O . ALA A 1 163 ? 2.388 -4.616 6.004 1.00 91.38 163 ALA A O 1
ATOM 1236 N N . LEU A 1 164 ? 4.246 -4.170 4.827 1.00 91.12 164 LEU A N 1
ATOM 1237 C CA . LEU A 1 164 ? 4.442 -5.566 4.399 1.00 91.12 164 LEU A CA 1
ATOM 1238 C C . LEU A 1 164 ? 4.672 -6.490 5.595 1.00 91.12 164 LEU A C 1
ATOM 1240 O O . LEU A 1 164 ? 3.981 -7.503 5.712 1.00 91.12 164 LEU A O 1
ATOM 1244 N N . SER A 1 165 ? 5.545 -6.095 6.522 1.00 88.12 165 SER A N 1
ATOM 1245 C CA . SER A 1 165 ? 5.782 -6.848 7.757 1.00 88.12 165 SER A CA 1
ATOM 1246 C C . SER A 1 165 ? 4.509 -6.982 8.597 1.00 88.12 165 SER A C 1
ATOM 1248 O O . SER A 1 165 ? 4.220 -8.056 9.123 1.00 88.12 165 SER A O 1
ATOM 1250 N N . ILE A 1 166 ? 3.684 -5.932 8.677 1.00 87.69 166 ILE A N 1
ATOM 1251 C CA . ILE A 1 166 ? 2.389 -5.981 9.375 1.00 87.69 166 ILE A CA 1
ATOM 1252 C C . ILE A 1 166 ? 1.401 -6.908 8.656 1.00 87.69 166 ILE A C 1
ATOM 1254 O O . ILE A 1 166 ? 0.622 -7.587 9.319 1.00 87.69 166 ILE A O 1
ATOM 1258 N N . ILE A 1 167 ? 1.413 -6.975 7.325 1.00 89.94 167 ILE A N 1
ATOM 1259 C CA . ILE A 1 167 ? 0.482 -7.797 6.537 1.00 89.94 167 ILE A CA 1
ATOM 1260 C C . ILE A 1 167 ? 0.865 -9.286 6.566 1.00 89.94 167 ILE A C 1
ATOM 1262 O O . ILE A 1 167 ? -0.024 -10.143 6.630 1.00 89.94 167 ILE A O 1
ATOM 1266 N N . PHE A 1 168 ? 2.166 -9.594 6.540 1.00 86.12 168 PHE A N 1
ATOM 1267 C CA . PHE A 1 168 ? 2.705 -10.955 6.402 1.00 86.12 168 PHE A CA 1
ATOM 1268 C C . PHE A 1 168 ? 3.405 -11.516 7.650 1.00 86.12 168 PHE A C 1
ATOM 1270 O O . PHE A 1 168 ? 3.825 -12.672 7.615 1.00 86.12 168 PHE A O 1
ATOM 1277 N N . GLY A 1 169 ? 3.517 -10.747 8.736 1.00 76.62 169 GLY A N 1
ATOM 1278 C CA . GLY A 1 169 ? 4.228 -11.132 9.962 1.00 76.62 169 GLY A CA 1
ATOM 1279 C C . GLY A 1 169 ? 3.726 -12.407 10.655 1.00 76.62 169 GLY A C 1
ATOM 1280 O O . GLY A 1 169 ? 2.682 -12.955 10.302 1.00 76.62 169 GLY A O 1
ATOM 1281 N N . GLU A 1 170 ? 4.468 -12.828 11.683 1.00 60.47 170 GLU A N 1
ATOM 1282 C CA . GLU A 1 170 ? 4.568 -14.192 12.251 1.00 60.47 170 GLU A CA 1
ATOM 1283 C C . GLU A 1 170 ? 3.256 -14.908 12.632 1.00 60.47 170 GLU A C 1
ATOM 1285 O O . GLU A 1 170 ? 3.216 -16.132 12.683 1.00 60.47 170 GLU A O 1
ATOM 1290 N N . GLU A 1 171 ? 2.146 -14.198 12.834 1.00 67.00 171 GLU A N 1
ATOM 1291 C CA . GLU A 1 171 ? 0.879 -14.795 13.286 1.00 67.00 171 GLU A CA 1
ATOM 1292 C C . GLU A 1 171 ? -0.120 -15.071 12.151 1.00 67.00 171 GLU A C 1
ATOM 1294 O O . GLU A 1 171 ? -1.297 -14.700 12.223 1.00 67.00 171 GLU A O 1
ATOM 1299 N N . GLN A 1 172 ? 0.342 -15.718 11.080 1.00 64.56 172 GLN A N 1
ATOM 1300 C CA . GLN A 1 172 ? -0.484 -15.983 9.896 1.00 64.56 172 GLN A CA 1
ATOM 1301 C C . GLN A 1 172 ? -1.696 -16.885 10.178 1.00 64.56 172 GLN A C 1
ATOM 1303 O O . GLN A 1 172 ? -2.721 -16.756 9.509 1.00 64.56 172 GLN A O 1
ATOM 1308 N N . ASP A 1 173 ? -1.644 -17.704 11.227 1.00 66.44 173 ASP A N 1
ATOM 1309 C CA . ASP A 1 173 ? -2.770 -18.538 11.665 1.00 66.44 173 ASP A CA 1
ATOM 1310 C C . ASP A 1 173 ? -3.958 -17.713 12.191 1.00 66.44 173 ASP A C 1
ATOM 1312 O O . ASP A 1 173 ? -5.108 -18.160 12.167 1.00 66.44 173 ASP A O 1
ATOM 1316 N N . LYS A 1 174 ? -3.713 -16.475 12.646 1.00 71.06 174 LYS A N 1
ATOM 1317 C CA . LYS A 1 174 ? -4.757 -15.576 13.163 1.00 71.06 174 LYS A CA 1
ATOM 1318 C C . LYS A 1 174 ? -5.391 -14.707 12.074 1.00 71.06 174 LYS A C 1
ATOM 1320 O O . LYS A 1 174 ? -6.402 -14.063 12.344 1.00 71.06 174 LYS A O 1
ATOM 1325 N N . VAL A 1 175 ? -4.871 -14.735 10.844 1.00 72.00 175 VAL A N 1
ATOM 1326 C CA . VAL A 1 175 ? -5.365 -13.938 9.704 1.00 72.00 175 VAL A CA 1
ATOM 1327 C C . VAL A 1 175 ? -6.825 -14.250 9.369 1.00 72.00 175 VAL A C 1
ATOM 1329 O O . VAL A 1 175 ? -7.598 -13.363 9.018 1.00 72.00 175 VAL A O 1
ATOM 1332 N N . VAL A 1 176 ? -7.241 -15.501 9.562 1.00 72.94 176 VAL A N 1
ATOM 1333 C CA . VAL A 1 176 ? -8.630 -15.947 9.383 1.00 72.94 176 VAL A CA 1
ATOM 1334 C C . VAL A 1 176 ? -9.583 -15.252 10.373 1.00 72.94 176 VAL A C 1
ATOM 1336 O O . VAL A 1 176 ? -10.783 -15.204 10.154 1.00 72.94 176 VAL A O 1
ATOM 1339 N N . ARG A 1 177 ? -9.082 -14.666 11.465 1.00 73.88 177 ARG A N 1
ATOM 1340 C CA . ARG A 1 177 ? -9.891 -13.924 12.446 1.00 73.88 177 ARG A CA 1
ATOM 1341 C C . ARG A 1 177 ? -9.878 -12.413 12.215 1.00 73.88 177 ARG A C 1
ATOM 1343 O O . ARG A 1 177 ? -10.512 -11.685 12.977 1.00 73.88 177 ARG A O 1
ATOM 1350 N N . GLU A 1 178 ? -9.163 -11.930 11.200 1.00 78.88 178 GLU A N 1
ATOM 1351 C CA . GLU A 1 178 ? -9.154 -10.512 10.855 1.00 78.88 178 GLU A CA 1
ATOM 1352 C C . GLU A 1 178 ? -10.513 -10.068 10.316 1.00 78.88 178 GLU A C 1
ATOM 1354 O O . GLU A 1 178 ? -11.231 -10.800 9.628 1.00 78.88 178 GLU A O 1
ATOM 1359 N N . ALA A 1 179 ? -10.856 -8.822 10.615 1.00 83.38 179 ALA A N 1
ATOM 1360 C CA . ALA A 1 179 ? -12.063 -8.205 10.108 1.00 83.38 179 ALA A CA 1
ATOM 1361 C C . ALA A 1 179 ? -11.938 -7.855 8.609 1.00 83.38 179 ALA A C 1
ATOM 1363 O O . ALA A 1 179 ? -10.835 -7.585 8.118 1.00 83.38 179 ALA A O 1
ATOM 1364 N N . PRO A 1 180 ? -13.055 -7.780 7.862 1.00 86.31 180 PRO A N 1
ATOM 1365 C CA . PRO A 1 180 ? -13.022 -7.565 6.414 1.00 86.31 180 PRO A CA 1
ATOM 1366 C C . PRO A 1 180 ? -12.351 -6.244 6.010 1.00 86.31 180 PRO A C 1
ATOM 1368 O O . PRO A 1 180 ? -11.647 -6.199 5.005 1.00 86.31 180 PRO A O 1
ATOM 1371 N N . TRP A 1 181 ? -12.489 -5.176 6.803 1.00 86.00 181 TRP A N 1
ATOM 1372 C CA . TRP A 1 181 ? -11.844 -3.886 6.519 1.00 86.00 181 TRP A CA 1
ATOM 1373 C C . TRP A 1 181 ? -10.314 -3.936 6.606 1.00 86.00 181 TRP A C 1
ATOM 1375 O O . TRP A 1 181 ? -9.650 -3.188 5.893 1.00 86.00 181 TRP A O 1
ATOM 1385 N N . VAL A 1 182 ? -9.751 -4.832 7.424 1.00 89.06 182 VAL A N 1
ATOM 1386 C CA . VAL A 1 182 ? -8.300 -5.075 7.475 1.00 89.06 182 VAL A CA 1
ATOM 1387 C C . VAL A 1 182 ? -7.846 -5.655 6.144 1.00 89.06 182 VAL A C 1
ATOM 1389 O O . VAL A 1 182 ? -6.905 -5.149 5.547 1.00 89.06 182 VAL A O 1
ATOM 1392 N N . THR A 1 183 ? -8.589 -6.637 5.621 1.00 89.94 183 THR A N 1
ATOM 1393 C CA . THR A 1 183 ? -8.302 -7.245 4.312 1.00 89.94 183 THR A CA 1
ATOM 1394 C C . THR A 1 183 ? -8.313 -6.197 3.198 1.00 89.94 183 THR A C 1
ATOM 1396 O O . THR A 1 183 ? -7.395 -6.168 2.382 1.00 89.94 183 THR A O 1
ATOM 1399 N N . VAL A 1 184 ? -9.315 -5.311 3.183 1.00 90.88 184 VAL A N 1
ATOM 1400 C CA . VAL A 1 184 ? -9.412 -4.221 2.197 1.00 90.88 184 VAL A CA 1
ATOM 1401 C C . VAL A 1 184 ? -8.229 -3.260 2.310 1.00 90.88 184 VAL A C 1
ATOM 1403 O O . VAL A 1 184 ? -7.584 -2.970 1.305 1.00 90.88 184 VAL A O 1
ATOM 1406 N N . ALA A 1 185 ? -7.926 -2.779 3.520 1.00 91.62 185 ALA A N 1
ATOM 1407 C CA . ALA A 1 185 ? -6.836 -1.832 3.745 1.00 91.62 185 ALA A CA 1
ATOM 1408 C C . ALA A 1 185 ? -5.476 -2.440 3.367 1.00 91.62 185 ALA A C 1
ATOM 1410 O O . ALA A 1 185 ? -4.708 -1.823 2.631 1.00 91.62 185 ALA A O 1
ATOM 1411 N N . SER A 1 186 ? -5.205 -3.679 3.792 1.00 93.06 186 SER A N 1
ATOM 1412 C CA . SER A 1 186 ? -3.996 -4.414 3.412 1.00 93.06 186 SER A CA 1
ATOM 1413 C C . SER A 1 186 ? -3.889 -4.580 1.900 1.00 93.06 186 SER A C 1
ATOM 1415 O O . SER A 1 186 ? -2.831 -4.315 1.339 1.00 93.06 186 SER A O 1
ATOM 1417 N N . TYR A 1 187 ? -4.976 -4.966 1.223 1.00 92.88 187 TYR A N 1
ATOM 1418 C CA . TYR A 1 187 ? -4.975 -5.122 -0.230 1.00 92.88 187 TYR A CA 1
ATOM 1419 C C . TYR A 1 187 ? -4.677 -3.800 -0.949 1.00 92.88 187 TYR A C 1
ATOM 1421 O O . TYR A 1 187 ? -3.851 -3.771 -1.857 1.00 92.88 187 TYR A O 1
ATOM 1429 N N . GLY A 1 188 ? -5.271 -2.688 -0.501 1.00 91.94 188 GLY A N 1
ATOM 1430 C CA . GLY A 1 188 ? -4.971 -1.356 -1.034 1.00 91.94 188 GLY A CA 1
ATOM 1431 C C . GLY A 1 188 ? -3.494 -0.973 -0.887 1.00 91.94 188 GLY A C 1
ATOM 1432 O O . GLY A 1 188 ? -2.883 -0.481 -1.838 1.00 91.94 188 GLY A O 1
ATOM 1433 N N . VAL A 1 189 ? -2.885 -1.264 0.268 1.00 93.62 189 VAL A N 1
ATOM 1434 C CA . VAL A 1 189 ? -1.442 -1.064 0.479 1.00 93.62 189 VAL A CA 1
ATOM 1435 C C . VAL A 1 189 ? -0.614 -1.944 -0.464 1.00 93.62 189 VAL A C 1
ATOM 1437 O O . VAL A 1 189 ? 0.315 -1.443 -1.095 1.00 93.62 189 VAL A O 1
ATOM 1440 N N . LEU A 1 190 ? -0.972 -3.221 -0.629 1.00 94.69 190 LEU A N 1
ATOM 1441 C CA . LEU A 1 190 ? -0.292 -4.124 -1.564 1.00 94.69 190 LEU A CA 1
ATOM 1442 C C . LEU A 1 190 ? -0.369 -3.623 -3.010 1.00 94.69 190 LEU A C 1
ATOM 1444 O O . LEU A 1 190 ? 0.642 -3.645 -3.708 1.00 94.69 190 LEU A O 1
ATOM 1448 N N . LEU A 1 191 ? -1.520 -3.110 -3.454 1.00 92.12 191 LEU A N 1
ATOM 1449 C CA . LEU A 1 191 ? -1.649 -2.495 -4.779 1.00 92.12 191 LEU A CA 1
ATOM 1450 C C . LEU A 1 191 ? -0.761 -1.252 -4.923 1.00 92.12 191 LEU A C 1
ATOM 1452 O O . LEU A 1 191 ? -0.143 -1.055 -5.970 1.00 92.12 191 LEU A O 1
ATOM 1456 N N . CYS A 1 192 ? -0.643 -0.430 -3.876 1.00 90.62 192 CYS A N 1
ATOM 1457 C CA . CYS A 1 192 ? 0.265 0.718 -3.880 1.00 90.62 192 CYS A CA 1
ATOM 1458 C C . CYS A 1 192 ? 1.730 0.286 -4.052 1.00 90.62 192 CYS A C 1
ATOM 1460 O O . CYS A 1 192 ? 2.453 0.878 -4.860 1.00 90.62 192 CYS A O 1
ATOM 1462 N N . ILE A 1 193 ? 2.156 -0.756 -3.333 1.00 93.31 193 ILE A N 1
ATOM 1463 C CA . ILE A 1 193 ? 3.508 -1.324 -3.434 1.00 93.31 193 ILE A CA 1
ATOM 1464 C C . ILE A 1 193 ? 3.735 -1.917 -4.823 1.00 93.31 193 ILE A C 1
ATOM 1466 O O . ILE A 1 193 ? 4.727 -1.586 -5.467 1.00 93.31 193 ILE A O 1
ATOM 1470 N N . TRP A 1 194 ? 2.790 -2.711 -5.333 1.00 93.12 194 TRP A N 1
ATOM 1471 C CA . TRP A 1 194 ? 2.874 -3.278 -6.678 1.00 93.12 194 TRP A CA 1
ATOM 1472 C C . TRP A 1 194 ? 3.006 -2.180 -7.737 1.00 93.12 194 TRP A C 1
ATOM 1474 O O . TRP A 1 194 ? 3.908 -2.212 -8.571 1.00 93.12 194 TRP A O 1
ATOM 1484 N N . GLY A 1 195 ? 2.173 -1.142 -7.656 1.00 88.50 195 GLY A N 1
ATOM 1485 C CA . GLY A 1 195 ? 2.244 0.002 -8.556 1.00 88.50 195 GLY A CA 1
ATOM 1486 C C . GLY A 1 195 ? 3.532 0.824 -8.422 1.00 88.50 195 GLY A C 1
ATOM 1487 O O . GLY A 1 195 ? 3.914 1.487 -9.383 1.00 88.50 195 GLY A O 1
ATOM 1488 N N . ALA A 1 196 ? 4.187 0.838 -7.255 1.00 89.62 196 ALA A N 1
ATOM 1489 C CA . ALA A 1 196 ? 5.511 1.445 -7.077 1.00 89.62 196 ALA A CA 1
ATOM 1490 C C . ALA A 1 196 ? 6.614 0.587 -7.716 1.00 89.62 196 ALA A C 1
ATOM 1492 O O . ALA A 1 196 ? 7.424 1.112 -8.476 1.00 89.62 196 ALA A O 1
ATOM 1493 N N . LEU A 1 197 ? 6.588 -0.730 -7.486 1.00 92.44 197 LEU A N 1
ATOM 1494 C CA . LEU A 1 197 ? 7.522 -1.688 -8.081 1.00 92.44 197 LEU A CA 1
ATOM 1495 C C . LEU A 1 197 ? 7.460 -1.676 -9.609 1.00 92.44 197 LEU A C 1
ATOM 1497 O O . LEU A 1 197 ? 8.502 -1.614 -10.257 1.00 92.44 197 LEU A O 1
ATOM 1501 N N . LYS A 1 198 ? 6.257 -1.672 -10.198 1.00 90.06 198 LYS A N 1
ATOM 1502 C CA . LYS A 1 198 ? 6.086 -1.601 -11.659 1.00 90.06 198 LYS A CA 1
ATOM 1503 C C . LYS A 1 198 ? 6.695 -0.334 -12.249 1.00 90.06 198 LYS A C 1
ATOM 1505 O O . LYS A 1 198 ? 7.363 -0.401 -13.280 1.00 90.06 198 LYS A O 1
ATOM 1510 N N . ARG A 1 199 ? 6.472 0.813 -11.599 1.00 86.75 199 ARG A N 1
ATOM 1511 C CA . ARG A 1 199 ? 7.024 2.099 -12.042 1.00 86.75 199 ARG A CA 1
ATOM 1512 C C . ARG A 1 199 ? 8.547 2.082 -11.970 1.00 86.75 199 ARG A C 1
ATOM 1514 O O . ARG A 1 199 ? 9.180 2.227 -13.005 1.00 86.75 199 ARG A O 1
ATOM 1521 N N . ALA A 1 200 ? 9.100 1.774 -10.797 1.00 91.31 200 ALA A N 1
ATOM 1522 C CA . ALA A 1 200 ? 10.541 1.678 -10.602 1.00 91.31 200 ALA A CA 1
ATOM 1523 C C . ALA A 1 200 ? 11.186 0.713 -11.608 1.00 91.31 200 ALA A C 1
ATOM 1525 O O . ALA A 1 200 ? 12.200 1.037 -12.215 1.00 91.31 200 ALA A O 1
ATOM 1526 N N . SER A 1 201 ? 10.552 -0.438 -11.860 1.00 92.50 201 SER A N 1
ATOM 1527 C CA . SER A 1 201 ? 11.048 -1.410 -12.837 1.00 92.50 201 SER A CA 1
ATOM 1528 C C . SER A 1 201 ? 11.039 -0.869 -14.265 1.00 92.50 201 SER A C 1
ATOM 1530 O O . SER A 1 201 ? 11.961 -1.132 -15.031 1.00 92.50 201 SER A O 1
ATOM 1532 N N . THR A 1 202 ? 10.004 -0.111 -14.634 1.00 90.56 202 THR A N 1
ATOM 1533 C CA . THR A 1 202 ? 9.904 0.531 -15.952 1.00 90.56 202 THR A CA 1
ATOM 1534 C C . THR A 1 202 ? 10.988 1.590 -16.125 1.00 90.56 202 THR A C 1
ATOM 1536 O O . THR A 1 202 ? 11.627 1.629 -17.171 1.00 90.56 202 THR A O 1
ATOM 1539 N N . ASP A 1 203 ? 11.243 2.396 -15.094 1.00 90.06 203 ASP A N 1
ATOM 1540 C CA . ASP A 1 203 ? 12.266 3.444 -15.137 1.00 90.06 203 ASP A CA 1
ATOM 1541 C C . ASP A 1 203 ? 13.680 2.848 -15.207 1.00 90.06 203 ASP A C 1
ATOM 1543 O O . ASP A 1 203 ? 14.512 3.313 -15.986 1.00 90.06 203 ASP A O 1
ATOM 1547 N N . ILE A 1 204 ? 13.939 1.759 -14.472 1.00 92.75 204 ILE A N 1
ATOM 1548 C CA . ILE A 1 204 ? 15.208 1.023 -14.563 1.00 92.75 204 ILE A CA 1
ATOM 1549 C C . ILE A 1 204 ? 15.390 0.417 -15.962 1.00 92.75 204 ILE A C 1
ATOM 1551 O O . ILE A 1 204 ? 16.468 0.547 -16.541 1.00 92.75 204 ILE A O 1
ATOM 1555 N N . ARG A 1 205 ? 14.349 -0.210 -16.534 1.00 93.25 205 ARG A N 1
ATOM 1556 C CA . ARG A 1 205 ? 14.398 -0.741 -17.910 1.00 93.25 205 ARG A CA 1
ATOM 1557 C C . ARG A 1 205 ? 14.658 0.363 -18.926 1.00 93.25 205 ARG A C 1
ATOM 1559 O O . ARG A 1 205 ? 15.534 0.216 -19.764 1.00 93.25 205 ARG A O 1
ATOM 1566 N N . HIS A 1 206 ? 13.972 1.496 -18.803 1.00 91.50 206 HIS A N 1
ATOM 1567 C CA . HIS A 1 206 ? 14.184 2.633 -19.690 1.00 91.50 206 HIS A CA 1
ATOM 1568 C C . HIS A 1 206 ? 15.627 3.160 -19.627 1.00 91.50 206 HIS A C 1
ATOM 1570 O O . HIS A 1 206 ? 16.223 3.462 -20.663 1.00 91.50 206 HIS A O 1
ATOM 1576 N N . HIS A 1 207 ? 16.212 3.230 -18.428 1.00 91.56 207 HIS A N 1
ATOM 1577 C CA . HIS A 1 207 ? 17.614 3.599 -18.250 1.00 91.56 207 HIS A CA 1
ATOM 1578 C C . HIS A 1 207 ? 18.556 2.569 -18.892 1.00 91.56 207 HIS A C 1
ATOM 1580 O O . HIS A 1 207 ? 19.477 2.952 -19.611 1.00 91.56 207 HIS A O 1
ATOM 1586 N N . LEU A 1 208 ? 18.296 1.272 -18.696 1.00 92.62 208 LEU A N 1
ATOM 1587 C CA . LEU A 1 208 ? 19.053 0.185 -19.323 1.00 92.62 208 LEU A CA 1
ATOM 1588 C C . LEU A 1 208 ? 18.978 0.240 -20.854 1.00 92.62 208 LEU A C 1
ATOM 1590 O O . LEU A 1 208 ? 20.001 0.079 -21.510 1.00 92.62 208 LEU A O 1
ATOM 1594 N N . ASP A 1 209 ? 17.809 0.509 -21.427 1.00 92.81 209 ASP A N 1
ATOM 1595 C CA . ASP A 1 209 ? 17.627 0.612 -22.880 1.00 92.81 209 ASP A CA 1
ATOM 1596 C C . ASP A 1 209 ? 18.334 1.845 -23.464 1.00 92.81 209 ASP A C 1
ATOM 1598 O O . ASP A 1 209 ? 18.815 1.818 -24.596 1.00 92.81 209 ASP A O 1
ATOM 1602 N N . THR A 1 210 ? 18.417 2.930 -22.687 1.00 93.56 210 THR A N 1
ATOM 1603 C CA . THR A 1 210 ? 18.990 4.210 -23.128 1.00 93.56 210 THR A CA 1
ATOM 1604 C C . THR A 1 210 ? 20.508 4.260 -22.966 1.00 93.56 210 THR A C 1
ATOM 1606 O O . THR A 1 210 ? 21.214 4.715 -23.865 1.00 93.56 210 THR A O 1
ATOM 1609 N N . PHE A 1 211 ? 21.017 3.812 -21.818 1.00 92.12 211 PHE A N 1
ATOM 1610 C CA . PHE A 1 211 ? 22.424 3.948 -21.432 1.00 92.12 211 PHE A CA 1
ATOM 1611 C C . PHE A 1 211 ? 23.186 2.621 -21.445 1.00 92.12 211 PHE A C 1
ATOM 1613 O O . PHE A 1 211 ? 24.409 2.628 -21.358 1.00 92.12 211 PHE A O 1
ATOM 1620 N N . ASN A 1 212 ? 22.494 1.483 -21.583 1.00 91.50 212 ASN A N 1
ATOM 1621 C CA . ASN A 1 212 ? 23.076 0.135 -21.543 1.00 91.50 212 ASN A CA 1
ATOM 1622 C C . ASN A 1 212 ? 23.828 -0.190 -20.234 1.00 91.50 212 ASN A C 1
ATOM 1624 O O . ASN A 1 212 ? 24.624 -1.131 -20.176 1.00 91.50 212 ASN A O 1
ATOM 1628 N N . GLU A 1 213 ? 23.536 0.559 -19.173 1.00 91.81 213 GLU A N 1
ATOM 1629 C CA . GLU A 1 213 ? 24.128 0.465 -17.840 1.00 91.81 213 GLU A CA 1
ATOM 1630 C C . GLU A 1 213 ? 23.020 0.466 -16.780 1.00 91.81 213 GLU A C 1
ATOM 1632 O O . GLU A 1 213 ? 21.898 0.905 -17.040 1.00 91.81 213 GLU A O 1
ATOM 1637 N N . LEU A 1 214 ? 23.311 -0.063 -15.587 1.00 92.56 214 LEU A N 1
ATOM 1638 C CA . LEU A 1 214 ? 22.373 0.025 -14.468 1.00 92.56 214 LEU A CA 1
ATOM 1639 C C . LEU A 1 214 ? 22.336 1.463 -13.922 1.00 92.56 214 LEU A C 1
ATOM 1641 O O . LEU A 1 214 ? 23.400 2.080 -13.799 1.00 92.56 214 LEU A O 1
ATOM 1645 N N . PRO A 1 215 ? 21.159 1.964 -13.503 1.00 91.69 215 PRO A N 1
ATOM 1646 C CA . PRO A 1 215 ? 21.088 3.208 -12.750 1.00 91.69 215 PRO A CA 1
ATOM 1647 C C . PRO A 1 215 ? 21.900 3.109 -11.457 1.00 91.69 215 PRO A C 1
ATOM 1649 O O . PRO A 1 215 ? 22.102 2.025 -10.894 1.00 91.69 215 PRO A O 1
ATOM 1652 N N . ARG A 1 216 ? 22.348 4.251 -10.931 1.00 91.38 216 ARG A N 1
ATOM 1653 C CA . ARG A 1 216 ? 23.089 4.266 -9.663 1.00 91.38 216 ARG A CA 1
ATOM 1654 C C . ARG A 1 216 ? 22.187 3.781 -8.531 1.00 91.38 216 ARG A C 1
ATOM 1656 O O . ARG A 1 216 ? 21.016 4.133 -8.465 1.00 91.38 216 ARG A O 1
ATOM 1663 N N . ILE A 1 217 ? 22.761 3.072 -7.558 1.00 89.75 217 ILE A N 1
ATOM 1664 C CA . ILE A 1 217 ? 22.035 2.575 -6.373 1.00 89.75 217 ILE A CA 1
ATOM 1665 C C . ILE A 1 217 ? 21.296 3.696 -5.616 1.00 89.75 217 ILE A C 1
ATOM 1667 O O . ILE A 1 217 ? 20.260 3.449 -5.009 1.00 89.75 217 ILE A O 1
ATOM 1671 N N . SER A 1 218 ? 21.817 4.926 -5.653 1.00 86.81 218 SER A N 1
ATOM 1672 C CA . SER A 1 218 ? 21.214 6.097 -5.008 1.00 86.81 218 SER A CA 1
ATOM 1673 C C . SER A 1 218 ? 20.035 6.706 -5.772 1.00 86.81 218 SER A C 1
ATOM 1675 O O . SER A 1 218 ? 19.408 7.627 -5.257 1.00 86.81 218 SER A O 1
ATOM 1677 N N . GLU A 1 219 ? 19.772 6.282 -7.009 1.00 90.50 219 GLU A N 1
ATOM 1678 C CA . GLU A 1 219 ? 18.627 6.770 -7.777 1.00 90.50 219 GLU A CA 1
ATOM 1679 C C . GLU A 1 219 ? 17.318 6.235 -7.190 1.00 90.50 219 GLU A C 1
ATOM 1681 O O . GLU A 1 219 ? 17.242 5.098 -6.719 1.00 90.50 219 GLU A O 1
ATOM 1686 N N . SER A 1 220 ? 16.271 7.062 -7.223 1.00 90.38 220 SER A N 1
ATOM 1687 C CA . SER A 1 220 ? 14.991 6.770 -6.571 1.00 90.38 220 SER A CA 1
ATOM 1688 C C . SER A 1 220 ? 14.383 5.442 -7.023 1.00 90.38 220 SER A C 1
ATOM 1690 O O . SER A 1 220 ? 13.935 4.669 -6.180 1.00 90.38 220 SER A O 1
ATOM 1692 N N . CYS A 1 221 ? 14.427 5.125 -8.320 1.00 90.44 221 CYS A N 1
ATOM 1693 C CA . CYS A 1 221 ? 13.908 3.867 -8.855 1.00 90.44 221 CYS A CA 1
ATOM 1694 C C . CYS A 1 221 ? 14.648 2.641 -8.284 1.00 90.44 221 CYS A C 1
ATOM 1696 O O . CYS A 1 221 ? 14.009 1.663 -7.893 1.00 90.44 221 CYS A O 1
ATOM 1698 N N . MET A 1 222 ? 15.975 2.716 -8.135 1.00 93.75 222 MET A N 1
ATOM 1699 C CA . MET A 1 222 ? 16.789 1.655 -7.533 1.00 93.75 222 MET A CA 1
ATOM 1700 C C . MET A 1 222 ? 16.503 1.508 -6.039 1.00 93.75 222 MET A C 1
ATOM 1702 O O . MET A 1 222 ? 16.341 0.383 -5.563 1.00 93.75 222 MET A O 1
ATOM 1706 N N . LEU A 1 223 ? 16.395 2.621 -5.307 1.00 94.00 223 LEU A N 1
ATOM 1707 C CA . LEU A 1 223 ? 16.037 2.612 -3.886 1.00 94.00 223 LEU A CA 1
ATOM 1708 C C . LEU A 1 223 ? 14.657 1.988 -3.664 1.00 94.00 223 LEU A C 1
ATOM 1710 O O . LEU A 1 223 ? 14.506 1.124 -2.799 1.00 94.00 223 LEU A O 1
ATOM 1714 N N . ILE A 1 224 ? 13.664 2.395 -4.460 1.00 93.62 224 ILE A N 1
ATOM 1715 C CA . ILE A 1 224 ? 12.293 1.890 -4.370 1.00 93.62 224 ILE A CA 1
ATOM 1716 C C . ILE A 1 224 ? 12.257 0.395 -4.664 1.00 93.62 224 ILE A C 1
ATOM 1718 O O . ILE A 1 224 ? 11.726 -0.370 -3.858 1.00 93.62 224 ILE A O 1
ATOM 1722 N N . PHE A 1 225 ? 12.827 -0.024 -5.797 1.00 95.12 225 PHE A N 1
ATOM 1723 C CA . PHE A 1 225 ? 12.799 -1.421 -6.213 1.00 95.12 225 PHE A CA 1
ATOM 1724 C C . PHE A 1 225 ? 13.466 -2.320 -5.173 1.00 95.12 225 PHE A C 1
ATOM 1726 O O . PHE A 1 225 ? 12.836 -3.249 -4.672 1.00 95.12 225 PHE A O 1
ATOM 1733 N N . ASN A 1 226 ? 14.711 -2.015 -4.795 1.00 94.75 226 ASN A N 1
ATOM 1734 C CA . ASN A 1 226 ? 15.460 -2.876 -3.888 1.00 94.75 226 ASN A CA 1
ATOM 1735 C C . ASN A 1 226 ? 14.840 -2.924 -2.486 1.00 94.75 226 ASN A C 1
ATOM 1737 O O . ASN A 1 226 ? 14.727 -4.009 -1.931 1.00 94.75 226 ASN A O 1
ATOM 1741 N N . THR A 1 227 ? 14.385 -1.797 -1.928 1.00 94.38 227 THR A N 1
ATOM 1742 C CA . THR A 1 227 ? 13.806 -1.767 -0.569 1.00 94.38 227 THR A CA 1
ATOM 1743 C C . THR A 1 227 ? 12.496 -2.556 -0.486 1.00 94.38 227 THR A C 1
ATOM 1745 O O . THR A 1 227 ? 12.278 -3.332 0.452 1.00 94.38 227 THR A O 1
ATOM 1748 N N . LEU A 1 228 ? 11.615 -2.386 -1.477 1.00 94.25 228 LEU A N 1
ATOM 1749 C CA . LEU A 1 228 ? 10.327 -3.077 -1.508 1.00 94.25 228 LEU A CA 1
ATOM 1750 C C . LEU A 1 228 ? 10.491 -4.564 -1.837 1.00 94.25 228 LEU A C 1
ATOM 1752 O O . LEU A 1 228 ? 9.848 -5.389 -1.190 1.00 94.25 228 LEU A O 1
ATOM 1756 N N . MET A 1 229 ? 11.372 -4.919 -2.780 1.00 94.25 229 MET A N 1
ATOM 1757 C CA . MET A 1 229 ? 11.673 -6.322 -3.081 1.00 94.25 229 MET A CA 1
ATOM 1758 C C . MET A 1 229 ? 12.352 -7.015 -1.905 1.00 94.25 229 MET A C 1
ATOM 1760 O O . MET A 1 229 ? 11.952 -8.117 -1.554 1.00 94.25 229 MET A O 1
ATOM 1764 N N . GLU A 1 230 ? 13.304 -6.369 -1.233 1.00 92.56 230 GLU A N 1
ATOM 1765 C CA . GLU A 1 230 ? 13.924 -6.902 -0.016 1.00 92.56 230 GLU A CA 1
ATOM 1766 C C . GLU A 1 230 ? 12.877 -7.232 1.049 1.00 92.56 230 GLU A C 1
ATOM 1768 O O . GLU A 1 230 ? 12.882 -8.328 1.601 1.00 92.56 230 GLU A O 1
ATOM 1773 N N . SER A 1 231 ? 11.917 -6.330 1.262 1.00 91.12 231 SER A N 1
ATOM 1774 C CA . SER A 1 231 ? 10.815 -6.554 2.204 1.00 91.12 231 SER A CA 1
ATOM 1775 C C . SER A 1 231 ? 9.871 -7.677 1.749 1.00 91.12 231 SER A C 1
ATOM 1777 O O . SER A 1 231 ? 9.399 -8.461 2.565 1.00 91.12 231 SER A O 1
ATOM 1779 N N . ALA A 1 232 ? 9.585 -7.775 0.448 1.00 91.38 232 ALA A N 1
ATOM 1780 C CA . ALA A 1 232 ? 8.689 -8.789 -0.102 1.00 91.38 232 ALA A CA 1
ATOM 1781 C C . ALA A 1 232 ? 9.299 -10.201 -0.075 1.00 91.38 232 ALA A C 1
ATOM 1783 O O . ALA A 1 232 ? 8.607 -11.162 0.264 1.00 91.38 232 ALA A O 1
ATOM 1784 N N . LEU A 1 233 ? 10.590 -10.328 -0.400 1.00 89.62 233 LEU A N 1
ATOM 1785 C CA . LEU A 1 233 ? 11.295 -11.611 -0.463 1.00 89.62 233 LEU A CA 1
ATOM 1786 C C . LEU A 1 233 ? 11.415 -12.279 0.915 1.00 89.62 233 LEU A C 1
ATOM 1788 O O . LEU A 1 233 ? 11.378 -13.504 0.983 1.00 89.62 233 LEU A O 1
ATOM 1792 N N . LEU A 1 234 ? 11.461 -11.506 2.009 1.00 86.44 234 LEU A N 1
ATOM 1793 C CA . LEU A 1 234 ? 11.417 -12.038 3.383 1.00 86.44 234 LEU A CA 1
ATOM 1794 C C . LEU A 1 234 ? 10.142 -12.840 3.689 1.00 86.44 234 LEU A C 1
ATOM 1796 O O . LEU A 1 234 ? 10.120 -13.634 4.627 1.00 86.44 234 LEU A O 1
ATOM 1800 N N . HIS A 1 235 ? 9.071 -12.616 2.928 1.00 83.38 235 HIS A N 1
ATOM 1801 C CA . HIS A 1 235 ? 7.766 -13.233 3.154 1.00 83.38 235 HIS A CA 1
ATOM 1802 C C . HIS A 1 235 ? 7.404 -14.302 2.120 1.00 83.38 235 HIS A C 1
ATOM 1804 O O . HIS A 1 235 ? 6.321 -14.890 2.208 1.00 83.38 235 HIS A O 1
ATOM 1810 N N . LEU A 1 236 ? 8.291 -14.574 1.160 1.00 79.00 236 LEU A N 1
ATOM 1811 C CA . LEU A 1 236 ? 8.138 -15.709 0.261 1.00 79.00 236 LEU A CA 1
ATOM 1812 C C . LEU A 1 236 ? 8.592 -17.001 0.957 1.00 79.00 236 LEU A C 1
ATOM 1814 O O . LEU A 1 236 ? 9.553 -16.985 1.727 1.00 79.00 236 LEU A O 1
ATOM 1818 N N . PRO A 1 237 ? 7.922 -18.135 0.694 1.00 62.66 237 PRO A N 1
ATOM 1819 C CA . PRO A 1 237 ? 8.350 -19.427 1.209 1.00 62.66 237 PRO A CA 1
ATOM 1820 C C . PRO A 1 237 ? 9.672 -19.825 0.537 1.00 62.66 237 PRO A C 1
ATOM 1822 O O . PRO A 1 237 ? 9.681 -20.294 -0.597 1.00 62.66 237 PRO A O 1
ATOM 1825 N N . ALA A 1 238 ? 10.792 -19.610 1.225 1.00 58.91 238 ALA A N 1
ATOM 1826 C CA . ALA A 1 238 ? 12.108 -20.087 0.817 1.00 58.91 238 ALA A CA 1
ATOM 1827 C C . ALA A 1 238 ? 12.698 -20.978 1.917 1.00 58.91 238 ALA A C 1
ATOM 1829 O O . ALA A 1 238 ? 12.634 -20.634 3.097 1.00 58.91 238 ALA A O 1
ATOM 1830 N N . ASP A 1 239 ? 13.323 -22.091 1.520 1.00 49.75 239 ASP A N 1
ATOM 1831 C CA . ASP A 1 239 ? 13.933 -23.090 2.417 1.00 49.75 239 ASP A CA 1
ATOM 1832 C C . ASP A 1 239 ? 15.058 -22.530 3.315 1.00 49.75 239 ASP A C 1
ATOM 1834 O O . ASP A 1 239 ? 15.474 -23.190 4.262 1.00 49.75 239 ASP A O 1
ATOM 1838 N N . ASN A 1 240 ? 15.534 -21.302 3.068 1.00 48.25 240 ASN A N 1
ATOM 1839 C CA . ASN A 1 240 ? 16.604 -20.650 3.825 1.00 48.25 240 ASN A CA 1
ATOM 1840 C C . ASN A 1 240 ? 16.247 -19.191 4.152 1.00 48.25 240 ASN A C 1
ATOM 1842 O O . ASN A 1 240 ? 16.768 -18.257 3.544 1.00 48.25 240 ASN A O 1
ATOM 1846 N N . ALA A 1 241 ? 15.382 -18.992 5.148 1.00 54.84 241 ALA A N 1
ATOM 1847 C CA . ALA A 1 241 ? 14.847 -17.694 5.585 1.00 54.84 241 ALA A CA 1
ATOM 1848 C C . ALA A 1 241 ? 15.881 -16.658 6.107 1.00 54.84 241 ALA A C 1
ATOM 1850 O O . ALA A 1 241 ? 15.491 -15.602 6.597 1.00 54.84 241 ALA A O 1
ATOM 1851 N N . VAL A 1 242 ? 17.190 -16.935 6.046 1.00 57.84 242 VAL A N 1
ATOM 1852 C CA . VAL A 1 242 ? 18.227 -16.137 6.738 1.00 57.84 242 VAL A CA 1
ATOM 1853 C C . VAL A 1 242 ? 19.149 -15.367 5.783 1.00 57.84 242 VAL A C 1
ATOM 1855 O O . VAL A 1 242 ? 19.779 -14.391 6.186 1.00 57.84 242 VAL A O 1
ATOM 1858 N N . THR A 1 243 ? 19.229 -15.745 4.508 1.00 68.25 243 THR A N 1
ATOM 1859 C CA . THR A 1 243 ? 20.132 -15.089 3.545 1.00 68.25 243 THR A CA 1
ATOM 1860 C C . THR A 1 243 ? 19.386 -14.130 2.633 1.00 68.25 243 THR A C 1
ATOM 1862 O O . THR A 1 243 ? 18.511 -14.540 1.876 1.00 68.25 243 THR A O 1
ATOM 1865 N N . ARG A 1 244 ? 19.790 -12.856 2.679 1.00 81.81 244 ARG A N 1
ATOM 1866 C CA . ARG A 1 244 ? 19.390 -11.815 1.724 1.00 81.81 244 ARG A CA 1
ATOM 1867 C C . ARG A 1 244 ? 19.615 -12.305 0.291 1.00 81.81 244 ARG A C 1
ATOM 1869 O O . ARG A 1 244 ? 20.684 -12.848 0.008 1.00 81.81 244 ARG A O 1
ATOM 1876 N N . ASP A 1 245 ? 18.652 -12.079 -0.604 1.00 85.44 245 ASP A N 1
ATOM 1877 C CA . ASP A 1 245 ? 18.822 -12.407 -2.025 1.00 85.44 245 ASP A CA 1
ATOM 1878 C C . ASP A 1 245 ? 20.045 -11.642 -2.580 1.00 85.44 245 ASP A C 1
ATOM 1880 O O . ASP A 1 245 ? 20.082 -10.409 -2.497 1.00 85.44 245 ASP A O 1
ATOM 1884 N N . PRO A 1 246 ? 21.066 -12.337 -3.119 1.00 87.88 246 PRO A N 1
ATOM 1885 C CA . PRO A 1 246 ? 22.309 -11.715 -3.577 1.00 87.88 246 PRO A CA 1
ATOM 1886 C C . PRO A 1 246 ? 22.127 -10.821 -4.814 1.00 87.88 246 PRO A C 1
ATOM 1888 O O . PRO A 1 246 ? 23.045 -10.082 -5.173 1.00 87.88 246 PRO A O 1
ATOM 1891 N N . ARG A 1 247 ? 20.968 -10.887 -5.482 1.00 91.06 247 ARG A N 1
ATOM 1892 C CA . ARG A 1 247 ? 20.621 -10.035 -6.626 1.00 91.06 247 ARG A CA 1
ATOM 1893 C C . ARG A 1 247 ? 20.155 -8.643 -6.194 1.00 91.06 247 ARG A C 1
ATOM 1895 O O . ARG A 1 247 ? 20.149 -7.728 -7.012 1.00 91.06 247 ARG A O 1
ATOM 1902 N N . LEU A 1 248 ? 19.791 -8.456 -4.924 1.00 91.19 248 LEU A N 1
ATOM 1903 C CA . LEU A 1 248 ? 19.446 -7.143 -4.382 1.00 91.19 248 LEU A CA 1
ATOM 1904 C C . LEU A 1 248 ? 20.697 -6.287 -4.186 1.00 91.19 248 LEU A C 1
ATOM 1906 O O . LEU A 1 248 ? 21.736 -6.769 -3.736 1.00 91.19 248 LEU A O 1
ATOM 1910 N N . TRP A 1 249 ? 20.577 -4.990 -4.466 1.00 92.50 249 TRP A N 1
ATOM 1911 C CA . TRP A 1 249 ? 21.632 -3.986 -4.270 1.00 92.50 249 TRP A CA 1
ATOM 1912 C C . TRP A 1 249 ? 22.950 -4.291 -5.002 1.00 92.50 249 TRP A C 1
ATOM 1914 O O . TRP A 1 249 ? 23.995 -3.726 -4.674 1.00 92.50 249 TRP A O 1
ATOM 1924 N N . THR A 1 250 ? 22.910 -5.173 -6.001 1.00 91.00 250 THR A N 1
ATOM 1925 C CA . THR A 1 250 ? 24.067 -5.528 -6.821 1.00 91.00 250 THR A CA 1
ATOM 1926 C C . THR A 1 250 ? 24.245 -4.548 -7.977 1.00 91.00 250 THR A C 1
ATOM 1928 O O . THR A 1 250 ? 23.276 -4.042 -8.536 1.00 91.00 250 THR A O 1
ATOM 1931 N N . MET A 1 251 ? 25.500 -4.321 -8.368 1.00 89.88 251 MET A N 1
ATOM 1932 C CA . MET A 1 251 ? 25.847 -3.647 -9.628 1.00 89.88 251 MET A CA 1
ATOM 1933 C C . MET A 1 251 ? 26.129 -4.643 -10.760 1.00 89.88 251 MET A C 1
ATOM 1935 O O . MET A 1 251 ? 26.469 -4.243 -11.872 1.00 89.88 251 MET A O 1
ATOM 1939 N N . ASN A 1 252 ? 26.004 -5.951 -10.502 1.00 92.94 252 ASN A N 1
ATOM 1940 C CA . ASN A 1 252 ? 26.060 -6.950 -11.560 1.00 92.94 252 ASN A CA 1
ATOM 1941 C C . ASN A 1 252 ? 24.762 -6.892 -12.378 1.00 92.94 252 ASN A C 1
ATOM 1943 O O . ASN A 1 252 ? 23.696 -7.285 -11.903 1.00 92.94 252 ASN A O 1
ATOM 1947 N N . ARG A 1 253 ? 24.881 -6.423 -13.623 1.00 91.81 253 ARG A N 1
ATOM 1948 C CA . ARG A 1 253 ? 23.760 -6.250 -14.550 1.00 91.81 253 ARG A CA 1
ATOM 1949 C C . ARG A 1 253 ? 22.949 -7.524 -14.760 1.00 91.81 253 ARG A C 1
ATOM 1951 O O . ARG A 1 253 ? 21.733 -7.460 -14.669 1.00 91.81 253 ARG A O 1
ATOM 1958 N N . GLU A 1 254 ? 23.587 -8.655 -15.041 1.00 93.25 254 GLU A N 1
ATOM 1959 C CA . GLU A 1 254 ? 22.875 -9.902 -15.354 1.00 93.25 254 GLU A CA 1
ATOM 1960 C C . GLU A 1 254 ? 22.063 -10.392 -14.152 1.00 93.25 254 GLU A C 1
ATOM 1962 O O . GLU A 1 254 ? 20.879 -10.707 -14.277 1.00 93.25 254 GLU A O 1
ATOM 1967 N N . ALA A 1 255 ? 22.681 -10.372 -12.968 1.00 92.94 255 ALA A N 1
ATOM 1968 C CA . ALA A 1 255 ? 22.026 -10.762 -11.724 1.00 92.94 255 ALA A CA 1
ATOM 1969 C C . ALA A 1 255 ? 20.838 -9.845 -11.389 1.00 92.94 255 ALA A C 1
ATOM 1971 O O . ALA A 1 255 ? 19.770 -10.331 -11.014 1.00 92.94 255 ALA A O 1
ATOM 1972 N N . PHE A 1 256 ? 21.009 -8.528 -11.549 1.00 94.38 256 PHE A N 1
ATOM 1973 C CA . PHE A 1 256 ? 19.947 -7.562 -11.280 1.00 94.38 256 PHE A CA 1
ATOM 1974 C C . PHE A 1 256 ? 18.802 -7.666 -12.294 1.00 94.38 256 PHE A C 1
ATOM 1976 O O . PHE A 1 256 ? 17.642 -7.646 -11.899 1.00 94.38 256 PHE A O 1
ATOM 1983 N N . VAL A 1 257 ? 19.107 -7.805 -13.589 1.00 93.88 257 VAL A N 1
ATOM 1984 C CA . VAL A 1 257 ? 18.092 -7.925 -14.649 1.00 93.88 257 VAL A CA 1
ATOM 1985 C C . VAL A 1 257 ? 17.248 -9.187 -14.460 1.00 93.88 257 VAL A C 1
ATOM 1987 O O . VAL A 1 257 ? 16.030 -9.107 -14.573 1.00 93.88 257 VAL A O 1
ATOM 1990 N N . SER A 1 258 ? 17.847 -10.314 -14.056 1.00 94.19 258 SER A N 1
ATOM 1991 C CA . SER A 1 258 ? 17.077 -11.511 -13.674 1.00 94.19 258 SER A CA 1
ATOM 1992 C C . SER A 1 258 ? 16.071 -11.214 -12.554 1.00 94.19 258 SER A C 1
ATOM 1994 O O . SER A 1 258 ? 14.897 -11.559 -12.679 1.00 94.19 258 SER A O 1
ATOM 1996 N N . LEU A 1 259 ? 16.487 -10.523 -11.483 1.00 93.94 259 LEU A N 1
ATOM 1997 C CA . LEU A 1 259 ? 15.566 -10.133 -10.409 1.00 93.94 259 LEU A CA 1
ATOM 1998 C C . LEU A 1 259 ? 14.506 -9.127 -10.889 1.00 93.94 259 LEU A C 1
ATOM 2000 O O . LEU A 1 259 ? 13.359 -9.192 -10.457 1.00 93.94 259 LEU A O 1
ATOM 2004 N N . LEU A 1 260 ? 14.872 -8.197 -11.770 1.00 93.75 260 LEU A N 1
ATOM 2005 C CA . LEU A 1 260 ? 13.970 -7.199 -12.347 1.00 93.75 260 LEU A CA 1
ATOM 2006 C C . LEU A 1 260 ? 12.856 -7.838 -13.190 1.00 93.75 260 LEU A C 1
ATOM 2008 O O . LEU A 1 260 ? 11.715 -7.367 -13.178 1.00 93.75 260 LEU A O 1
ATOM 2012 N N . ASP A 1 261 ? 13.178 -8.911 -13.908 1.00 92.25 261 ASP A N 1
ATOM 2013 C CA . ASP A 1 261 ? 12.231 -9.653 -14.741 1.00 92.25 261 ASP A CA 1
ATOM 2014 C C . ASP A 1 261 ? 11.315 -10.566 -13.917 1.00 92.25 261 ASP A C 1
ATOM 2016 O O . ASP A 1 261 ? 10.129 -10.688 -14.221 1.00 92.25 261 ASP A O 1
ATOM 2020 N N . GLU A 1 262 ? 11.818 -11.126 -12.817 1.00 91.25 262 GLU A N 1
ATOM 2021 C CA . GLU A 1 262 ? 11.028 -11.942 -11.886 1.00 91.25 262 GLU A CA 1
ATOM 2022 C C . GLU A 1 262 ? 10.249 -11.110 -10.851 1.00 91.25 262 GLU A C 1
ATOM 2024 O O . GLU A 1 262 ? 9.260 -11.575 -10.288 1.00 91.25 262 GLU A O 1
ATOM 2029 N N . GLY A 1 263 ? 10.663 -9.873 -10.571 1.00 89.25 263 GLY A N 1
ATOM 2030 C CA . GLY A 1 263 ? 10.180 -9.112 -9.416 1.00 89.25 263 GLY A CA 1
ATOM 2031 C C . GLY A 1 263 ? 8.664 -8.899 -9.396 1.00 89.25 263 GLY A C 1
ATOM 2032 O O . GLY A 1 263 ? 8.026 -9.052 -8.353 1.00 89.25 263 GLY A O 1
ATOM 2033 N N . GLU A 1 264 ? 8.061 -8.607 -10.554 1.00 89.62 264 GLU A N 1
ATOM 2034 C CA . GLU A 1 264 ? 6.607 -8.441 -10.656 1.00 89.62 264 GLU A CA 1
ATOM 2035 C C . GLU A 1 264 ? 5.861 -9.754 -10.383 1.00 89.62 264 GLU A C 1
ATOM 2037 O O . GLU A 1 264 ? 4.883 -9.749 -9.634 1.00 89.62 264 GLU A O 1
ATOM 2042 N N . SER A 1 265 ? 6.320 -10.881 -10.936 1.00 89.88 265 SER A N 1
ATOM 2043 C CA . SER A 1 265 ? 5.654 -12.176 -10.749 1.00 89.88 265 SER A CA 1
ATOM 2044 C C . SER A 1 265 ? 5.782 -12.668 -9.306 1.00 89.88 265 SER A C 1
ATOM 2046 O O . SER A 1 265 ? 4.796 -13.137 -8.730 1.00 89.88 265 SER A O 1
ATOM 2048 N N . LEU A 1 266 ? 6.949 -12.470 -8.686 1.00 91.06 266 LEU A N 1
ATOM 2049 C CA . LEU A 1 266 ? 7.191 -12.758 -7.272 1.00 91.06 266 LEU A CA 1
ATOM 2050 C C . LEU A 1 266 ? 6.262 -11.938 -6.372 1.00 91.06 266 LEU A C 1
ATOM 2052 O O . LEU A 1 266 ? 5.613 -12.492 -5.480 1.00 91.06 266 LEU A O 1
ATOM 2056 N N . PHE A 1 267 ? 6.131 -10.634 -6.631 1.00 93.06 267 PHE A N 1
ATOM 2057 C CA . PHE A 1 267 ? 5.248 -9.785 -5.835 1.00 93.06 267 PHE A CA 1
ATOM 2058 C C . PHE A 1 267 ? 3.770 -10.137 -6.043 1.00 93.06 267 PHE A C 1
ATOM 2060 O O . PHE A 1 267 ? 3.013 -10.224 -5.078 1.00 93.06 267 PHE A O 1
ATOM 2067 N N . VAL A 1 268 ? 3.337 -10.414 -7.276 1.00 92.12 268 VAL A N 1
ATOM 2068 C CA . VAL A 1 268 ? 1.955 -10.848 -7.536 1.00 92.12 268 VAL A CA 1
ATOM 2069 C C . VAL A 1 268 ? 1.658 -12.193 -6.863 1.00 92.12 268 VAL A C 1
ATOM 2071 O O . VAL A 1 268 ? 0.578 -12.357 -6.294 1.00 92.12 268 VAL A O 1
ATOM 2074 N N . SER A 1 269 ? 2.607 -13.133 -6.851 1.00 91.25 269 SER A N 1
ATOM 2075 C CA . SER A 1 269 ? 2.484 -14.401 -6.116 1.00 91.25 269 SER A CA 1
ATOM 2076 C C . SER A 1 269 ? 2.279 -14.178 -4.610 1.00 91.25 269 SER A C 1
ATOM 2078 O O . SER A 1 269 ? 1.419 -14.807 -3.980 1.00 91.25 269 SER A O 1
ATOM 2080 N N . LEU A 1 270 ? 2.982 -13.198 -4.039 1.00 92.00 270 LEU A N 1
ATOM 2081 C CA . LEU A 1 270 ? 2.802 -12.789 -2.648 1.00 92.00 270 LEU A CA 1
ATOM 2082 C C . LEU A 1 270 ? 1.386 -12.227 -2.392 1.00 92.00 270 LEU A C 1
ATOM 2084 O O . LEU A 1 270 ? 0.743 -12.603 -1.407 1.00 92.00 270 LEU A O 1
ATOM 2088 N N . ILE A 1 271 ? 0.844 -11.401 -3.298 1.00 93.50 271 ILE A N 1
ATOM 2089 C CA . ILE A 1 271 ? -0.549 -10.915 -3.206 1.00 93.50 271 ILE A CA 1
ATOM 2090 C C . ILE A 1 271 ? -1.548 -12.080 -3.326 1.00 93.50 271 ILE A C 1
ATOM 2092 O O . ILE A 1 271 ? -2.519 -12.141 -2.570 1.00 93.50 271 ILE A O 1
ATOM 2096 N N . LYS A 1 272 ? -1.314 -13.044 -4.227 1.00 92.00 272 LYS A N 1
ATOM 2097 C CA . LYS A 1 272 ? -2.162 -14.245 -4.340 1.00 92.00 272 LYS A CA 1
ATOM 2098 C C . LYS A 1 272 ? -2.166 -15.035 -3.032 1.00 92.00 272 LYS A C 1
ATOM 2100 O O . LYS A 1 272 ? -3.232 -15.356 -2.510 1.00 92.00 272 LYS A O 1
ATOM 2105 N N . THR A 1 273 ? -0.998 -15.250 -2.435 1.00 90.12 273 THR A N 1
ATOM 2106 C CA . THR A 1 273 ? -0.876 -15.901 -1.123 1.00 90.12 273 THR A CA 1
ATOM 2107 C C . THR A 1 273 ? -1.655 -15.140 -0.040 1.00 90.12 273 THR A C 1
ATOM 2109 O O . THR A 1 273 ? -2.381 -15.744 0.754 1.00 90.12 273 THR A O 1
ATOM 2112 N N . PHE A 1 274 ? -1.574 -13.803 -0.030 1.00 91.44 274 PHE A N 1
ATOM 2113 C CA . PHE A 1 274 ? -2.369 -12.955 0.865 1.00 91.44 274 PHE A CA 1
ATOM 2114 C C . PHE A 1 274 ? -3.878 -13.197 0.707 1.00 91.44 274 PHE A C 1
ATOM 2116 O O . PHE A 1 274 ? -4.578 -13.374 1.710 1.00 91.44 274 PHE A O 1
ATOM 2123 N N . CYS A 1 275 ? -4.381 -13.227 -0.529 1.00 91.25 275 CYS A N 1
ATOM 2124 C CA . CYS A 1 275 ? -5.803 -13.405 -0.803 1.00 91.25 275 CYS A CA 1
ATOM 2125 C C . CYS A 1 275 ? -6.291 -14.833 -0.494 1.00 91.25 275 CYS A C 1
ATOM 2127 O O . CYS A 1 275 ? -7.396 -14.989 0.026 1.00 91.25 275 CYS A O 1
ATOM 2129 N N . GLN A 1 276 ? -5.473 -15.864 -0.745 1.00 89.50 276 GLN A N 1
ATOM 2130 C CA . GLN A 1 276 ? -5.785 -17.267 -0.420 1.00 89.50 276 GLN A CA 1
ATOM 2131 C C . GLN A 1 276 ? -6.005 -17.471 1.079 1.00 89.50 276 GLN A C 1
ATOM 2133 O O . GLN A 1 276 ? -6.953 -18.140 1.487 1.00 89.50 276 GLN A O 1
ATOM 2138 N N . ARG A 1 277 ? -5.171 -16.839 1.910 1.00 86.94 277 ARG A N 1
ATOM 2139 C CA . ARG A 1 277 ? -5.271 -16.931 3.375 1.00 86.94 277 ARG A CA 1
ATOM 2140 C C . ARG A 1 277 ? -6.492 -16.213 3.953 1.00 86.94 277 ARG A C 1
ATOM 2142 O O . ARG A 1 277 ? -6.912 -16.524 5.063 1.00 86.94 277 ARG A O 1
ATOM 2149 N N . ARG A 1 278 ? -7.082 -15.265 3.218 1.00 85.38 278 ARG A N 1
ATOM 2150 C CA . ARG A 1 278 ? -8.228 -14.439 3.647 1.00 85.38 278 ARG A CA 1
ATOM 2151 C C . ARG A 1 278 ? -9.513 -14.838 2.914 1.00 85.38 278 ARG A C 1
ATOM 2153 O O . ARG A 1 278 ? -10.215 -14.006 2.338 1.00 85.38 278 ARG A O 1
ATOM 2160 N N . SER A 1 279 ? -9.822 -16.133 2.945 1.00 78.19 279 SER A N 1
ATOM 2161 C CA . SER A 1 279 ? -10.930 -16.741 2.196 1.00 78.19 279 SER A CA 1
ATOM 2162 C C . SER A 1 279 ? -12.331 -16.447 2.754 1.00 78.19 279 SER A C 1
ATOM 2164 O O . SER A 1 279 ? -13.303 -16.497 2.003 1.00 78.19 279 SER A O 1
ATOM 2166 N N . LEU A 1 280 ? -12.456 -16.097 4.040 1.00 75.56 280 LEU A N 1
ATOM 2167 C CA . LEU A 1 280 ? -13.754 -16.022 4.728 1.00 75.56 280 LEU A CA 1
ATOM 2168 C C . LEU A 1 280 ? -14.714 -14.943 4.214 1.00 75.56 280 LEU A C 1
ATOM 2170 O O . LEU A 1 280 ? -15.920 -15.163 4.179 1.00 75.56 280 LEU A O 1
ATOM 2174 N N . TRP A 1 281 ? -14.207 -13.764 3.853 1.00 74.25 281 TRP A N 1
ATOM 2175 C CA . TRP A 1 281 ? -15.050 -12.583 3.619 1.00 74.25 281 TRP A CA 1
ATOM 2176 C C . TRP A 1 281 ? -15.441 -12.378 2.150 1.00 74.25 281 TRP A C 1
ATOM 2178 O O . TRP A 1 281 ? -15.895 -11.299 1.781 1.00 74.25 281 TRP A O 1
ATOM 2188 N N . GLY A 1 282 ? -15.205 -13.363 1.275 1.00 84.44 282 GLY A N 1
ATOM 2189 C CA . GLY A 1 282 ? -15.445 -13.266 -0.174 1.00 84.44 282 GLY A CA 1
ATOM 2190 C C . GLY A 1 282 ? -14.486 -12.326 -0.923 1.00 84.44 282 GLY A C 1
ATOM 2191 O O . GLY A 1 282 ? -14.232 -12.535 -2.107 1.00 84.44 282 GLY A O 1
ATOM 2192 N N . ILE A 1 283 ? -13.882 -11.353 -0.231 1.00 87.12 283 ILE A N 1
ATOM 2193 C CA . ILE A 1 283 ? -12.893 -10.407 -0.763 1.00 87.12 283 ILE A CA 1
ATOM 2194 C C . ILE A 1 283 ? -11.657 -11.138 -1.297 1.00 87.12 283 ILE A C 1
ATOM 2196 O O . ILE A 1 283 ? -11.290 -10.929 -2.450 1.00 87.12 283 ILE A O 1
ATOM 2200 N N . GLY A 1 284 ? -11.042 -12.011 -0.490 1.00 88.62 284 GLY A N 1
ATOM 2201 C CA . GLY A 1 284 ? -9.868 -12.788 -0.898 1.00 88.62 284 GLY A CA 1
ATOM 2202 C C . GLY A 1 284 ? -10.122 -13.608 -2.169 1.00 88.62 284 GLY A C 1
ATOM 2203 O O . GLY A 1 284 ? -9.437 -13.381 -3.163 1.00 88.62 284 GLY A O 1
ATOM 2204 N N . PRO A 1 285 ? -11.145 -14.485 -2.201 1.00 90.44 285 PRO A N 1
ATOM 2205 C CA . PRO A 1 285 ? -11.484 -15.270 -3.388 1.00 90.44 285 PRO A CA 1
ATOM 2206 C C . PRO A 1 285 ? -11.817 -14.412 -4.614 1.00 90.44 285 PRO A C 1
ATOM 2208 O O . PRO A 1 285 ? -11.380 -14.728 -5.717 1.00 90.44 285 PRO A O 1
ATOM 2211 N N . SER A 1 286 ? -12.530 -13.296 -4.429 1.00 91.19 286 SER A N 1
ATOM 2212 C CA . SER A 1 286 ? -12.853 -12.385 -5.535 1.00 91.19 286 SER A CA 1
ATOM 2213 C C . SER A 1 286 ? -11.596 -11.745 -6.123 1.00 91.19 286 SER A C 1
ATOM 2215 O O . SER A 1 286 ? -11.441 -11.698 -7.338 1.00 91.19 286 SER A O 1
ATOM 2217 N N . MET A 1 287 ? -10.671 -11.282 -5.278 1.00 93.12 287 MET A N 1
ATOM 2218 C CA . MET A 1 287 ? -9.419 -10.683 -5.747 1.00 93.12 287 MET A CA 1
ATOM 2219 C C . MET A 1 287 ? -8.453 -11.719 -6.323 1.00 93.12 287 MET A C 1
ATOM 2221 O O . MET A 1 287 ? -7.696 -11.385 -7.227 1.00 93.12 287 MET A O 1
ATOM 2225 N N . LEU A 1 288 ? -8.506 -12.980 -5.882 1.00 92.38 288 LEU A N 1
ATOM 2226 C CA . LEU A 1 288 ? -7.784 -14.068 -6.549 1.00 92.38 288 LEU A CA 1
ATOM 2227 C C . LEU A 1 288 ? -8.247 -14.281 -7.981 1.00 92.38 288 LEU A C 1
ATOM 2229 O O . LEU A 1 288 ? -7.397 -14.449 -8.850 1.00 92.38 288 LEU A O 1
ATOM 2233 N N . ALA A 1 289 ? -9.561 -14.261 -8.221 1.00 90.94 289 ALA A N 1
ATOM 2234 C CA . ALA A 1 289 ? -10.102 -14.381 -9.569 1.00 90.94 289 ALA A CA 1
ATOM 2235 C C . ALA A 1 289 ? -9.574 -13.250 -10.466 1.00 90.94 289 ALA A C 1
ATOM 2237 O O . ALA A 1 289 ? -9.007 -13.530 -11.516 1.00 90.94 289 ALA A O 1
ATOM 2238 N N . VAL A 1 290 ? -9.629 -12.000 -9.986 1.00 90.38 290 VAL A N 1
ATOM 2239 C CA . VAL A 1 290 ? -9.096 -10.829 -10.710 1.00 90.38 290 VAL A CA 1
ATOM 2240 C C . VAL A 1 290 ? -7.588 -10.955 -10.967 1.00 90.38 290 VAL A C 1
ATOM 2242 O O . VAL A 1 290 ? -7.118 -10.696 -12.070 1.00 90.38 290 VAL A O 1
ATOM 2245 N N . LEU A 1 291 ? -6.801 -11.386 -9.976 1.00 89.19 291 LEU A N 1
ATOM 2246 C CA . LEU A 1 291 ? -5.357 -11.603 -10.148 1.00 89.19 291 LEU A CA 1
ATOM 2247 C C . LEU A 1 291 ? -5.038 -12.781 -11.085 1.00 89.19 291 LEU A C 1
ATOM 2249 O O . LEU A 1 291 ? -3.939 -12.841 -11.633 1.00 89.19 291 LEU A O 1
ATOM 2253 N N . GLY A 1 292 ? -5.963 -13.729 -11.247 1.00 84.19 292 GLY A N 1
ATOM 2254 C CA . GLY A 1 292 ? -5.862 -14.841 -12.192 1.00 84.19 292 GLY A CA 1
ATOM 2255 C C . GLY A 1 292 ? -6.006 -14.412 -13.654 1.00 84.19 292 GLY A C 1
ATOM 2256 O O . GLY A 1 292 ? -5.475 -15.081 -14.533 1.00 84.19 292 GLY A O 1
ATOM 2257 N N . GLU A 1 293 ? -6.648 -13.272 -13.916 1.00 82.19 293 GLU A N 1
ATOM 2258 C CA . GLU A 1 293 ? -6.789 -12.699 -15.263 1.00 82.19 293 GLU A CA 1
ATOM 2259 C C . GLU A 1 293 ? -5.488 -12.053 -15.779 1.00 82.19 293 GLU A C 1
ATOM 2261 O O . GLU A 1 293 ? -5.381 -11.715 -16.959 1.00 82.19 293 GLU A O 1
ATOM 2266 N N . ILE A 1 294 ? -4.482 -11.866 -14.915 1.00 74.00 294 ILE A N 1
ATOM 2267 C CA . ILE A 1 294 ? -3.218 -11.211 -15.268 1.00 74.00 294 ILE A CA 1
ATOM 2268 C C . ILE A 1 294 ? -2.315 -12.201 -16.035 1.00 74.00 294 ILE A C 1
ATOM 2270 O O . ILE A 1 294 ? -1.880 -13.204 -15.451 1.00 74.00 294 ILE A O 1
ATOM 2274 N N . PRO A 1 295 ? -1.964 -11.921 -17.310 1.00 62.88 295 PRO A N 1
ATOM 2275 C CA . PRO A 1 295 ? -1.117 -12.799 -18.118 1.00 62.88 295 PRO A CA 1
ATOM 2276 C C . PRO A 1 295 ? 0.259 -13.011 -17.474 1.00 62.88 295 PRO A C 1
ATOM 2278 O O . PRO A 1 295 ? 0.832 -12.079 -16.915 1.00 62.88 295 PRO A O 1
ATOM 2281 N N . GLY A 1 296 ? 0.806 -14.227 -17.566 1.00 57.12 296 GLY A N 1
ATOM 2282 C CA . GLY A 1 296 ? 2.141 -14.552 -17.039 1.00 57.12 296 GLY A CA 1
ATOM 2283 C C . GLY A 1 296 ? 2.200 -14.849 -15.535 1.00 57.12 296 GLY A C 1
ATOM 2284 O O . GLY A 1 296 ? 3.277 -15.097 -15.008 1.00 57.12 296 GLY A O 1
ATOM 2285 N N . THR A 1 297 ? 1.058 -14.873 -14.842 1.00 49.47 297 THR A N 1
ATOM 2286 C CA . THR A 1 297 ? 0.972 -15.211 -13.407 1.00 49.47 297 THR A CA 1
ATOM 2287 C C . THR A 1 297 ? 0.298 -16.565 -13.158 1.00 49.47 297 THR A C 1
ATOM 2289 O O . THR A 1 297 ? -0.224 -16.790 -12.068 1.00 49.47 297 THR A O 1
ATOM 2292 N N . GLY A 1 298 ? 0.263 -17.425 -14.184 1.00 33.81 298 GLY A N 1
ATOM 2293 C CA . GLY A 1 298 ? -0.585 -18.614 -14.304 1.00 33.81 298 GLY A CA 1
ATOM 2294 C C . GLY A 1 298 ? -0.841 -19.371 -13.001 1.00 33.81 298 GLY A C 1
ATOM 2295 O O . GLY A 1 298 ? 0.086 -19.736 -12.284 1.00 33.81 298 GLY A O 1
ATOM 2296 N N . ALA A 1 299 ? -2.123 -19.595 -12.720 1.00 36.97 299 ALA A N 1
ATOM 2297 C CA . ALA A 1 299 ? -2.541 -20.793 -12.018 1.00 36.97 299 ALA A CA 1
ATOM 2298 C C . ALA A 1 299 ? -2.619 -21.898 -13.079 1.00 36.97 299 ALA A C 1
ATOM 2300 O O . ALA A 1 299 ? -3.510 -21.863 -13.929 1.00 36.97 299 ALA A O 1
ATOM 2301 N N . GLU A 1 300 ? -1.654 -22.809 -13.054 1.00 35.06 300 GLU A N 1
ATOM 2302 C CA . GLU A 1 300 ? -1.935 -24.219 -13.333 1.00 35.06 300 GLU A CA 1
ATOM 2303 C C . GLU A 1 300 ? -2.158 -24.919 -11.991 1.00 35.06 300 GLU A C 1
ATOM 2305 O O . GLU A 1 300 ? -1.387 -24.627 -11.045 1.00 35.06 300 GLU A O 1
#

pLDDT: mean 80.84, std 14.86, range [33.81, 95.12]

Foldseek 3Di:
DPLDDDPVVLVVCLVDLVVLVVVLVVLLVVLLVLLLVQLVDDDDPPDPANLCSDDPVVVSNSVSSLVSSVVSLVPPPQDPPDPCNLSSLLSLLSSLLSLCCSLPPQPCSNLVPDDPDLLVSLLVLLCVLVVVCVSRDPPDPPPPVVRHDLVSVLVSLVSLLVLLCSLQPDPLVCLLVHDVVSLSSSSVSLSSLLSLLVVLLVVQVVCCVVVVAGDDCPDSSNVSNLSSLQSLVCRDDDPDSDDGQPLRPDRPPVSVVVCSVCVSLSSLVSLLVSLVSHPPPVSSVSVNVSSCPDPPNDDD

Secondary structure (DSSP, 8-state):
--SSPPHHHHHHHHH-HHHHHHHHHHHHHHHHHHHHHHHHSPPPTT---TT-SS-HHHHHHHHHHHHHHHHHHHHS---TT-TTHHHHHHHHHHHHHHHHHHHS--HHHHHT---SSHHHHHHHHHHHHHT-GGGS-TTS----S-SS-THHHHHHHHHHHHHHHHHHSS-GGGGGGS-HHHHHHHHHHHHHHHHHHHHHHHHHHHHHHHHSSPPPTTSHHHHHHHHHHHHHHTTS--S-TTSPPTTTT---HHHHHHHHHHHHHHHHHHHHHHHHHT-TTSHHHHHHHHHHTSTTS---

Radius of gyration: 19.84 Å; chains: 1; bounding box: 47×52×52 Å

Sequence (300 aa):
MTETPDPQLLAALEASPFAAFCVLTNMGALVRDFTRCYYQMPPSPSDPNPFHILTQGQNKQVHAAIEAITKIVKKQAYTGDSPQFLLWRTNELFISSIKISLCRPDQLLIAGIVDNSLIAGMAASTHLTQGNLVAIRRSAPLVPRHVGGDEGIVALLNDLSGALSIIFGEEQDKVVREAPWVTVASYGVLLCIWGALKRASTDIRHHLDTFNELPRISESCMLIFNTLMESALLHLPADNAVTRDPRLWTMNREAFVSLLDEGESLFVSLIKTFCQRRSLWGIGPSMLAVLGEIPGTGAE

Organism: Penicillium crustosum (NCBI:txid36656)